Protein AF-A0A3D5H6H0-F1 (afdb_monomer_lite)

pLDDT: mean 89.61, std 9.24, range [34.75, 97.94]

Sequence (184 aa):
GERTREGNDLLREMLEAGVITYGKAFLENMKSGGWDLSTVDKDALKESKLALVFGQMNEPPGARSRVGLTALTLAEYFRDSEGKDVLLFIDNIFRFVQAGSEVSALLGRMPSAVGYQPTLGTEMGELQERITSTKKGSITSVQAIYVPADDLTDPAPATTFAHLDATTVLSRQISELGIYPAVD

Structure (mmCIF, N/CA/C/O backbone):
data_AF-A0A3D5H6H0-F1
#
_entry.id   AF-A0A3D5H6H0-F1
#
loop_
_atom_site.group_PDB
_atom_site.id
_atom_site.type_symbol
_atom_site.label_atom_id
_atom_site.label_alt_id
_atom_site.label_comp_id
_atom_site.label_asym_id
_atom_site.label_entity_id
_atom_site.label_seq_id
_atom_site.pdbx_PDB_ins_code
_atom_site.Cartn_x
_atom_site.Cartn_y
_atom_site.Cartn_z
_atom_site.occupancy
_atom_site.B_iso_or_equiv
_atom_site.auth_seq_id
_atom_site.auth_comp_id
_atom_site.auth_asym_id
_atom_site.auth_atom_id
_atom_site.pdbx_PDB_model_num
ATOM 1 N N . GLY A 1 1 ? 20.285 -6.410 4.420 1.00 38.66 1 GLY A N 1
ATOM 2 C CA . GLY A 1 1 ? 20.705 -7.763 4.025 1.00 38.66 1 GLY A CA 1
ATOM 3 C C . GLY A 1 1 ? 19.546 -8.481 3.379 1.00 38.66 1 GLY A C 1
ATOM 4 O O . GLY A 1 1 ? 19.525 -8.570 2.165 1.00 38.66 1 GLY A O 1
ATOM 5 N N . GLU A 1 2 ? 18.559 -8.907 4.170 1.00 34.75 2 GLU A N 1
ATOM 6 C CA . GLU A 1 2 ? 17.355 -9.609 3.676 1.00 34.75 2 GLU A CA 1
ATOM 7 C C . GLU A 1 2 ? 16.262 -8.687 3.114 1.00 34.75 2 GLU A C 1
ATOM 9 O O . GLU A 1 2 ? 15.687 -8.982 2.080 1.00 34.75 2 GLU A O 1
ATOM 14 N N . ARG A 1 3 ? 16.027 -7.510 3.704 1.00 45.94 3 ARG A N 1
ATOM 15 C CA . ARG A 1 3 ? 14.897 -6.638 3.302 1.00 45.94 3 ARG A CA 1
ATOM 16 C C . ARG A 1 3 ? 15.026 -5.972 1.923 1.00 45.94 3 ARG A C 1
ATOM 18 O O . ARG A 1 3 ? 14.050 -5.464 1.391 1.00 45.94 3 ARG A O 1
ATOM 25 N N . THR A 1 4 ? 16.228 -5.939 1.345 1.00 48.78 4 THR A N 1
ATOM 26 C CA . THR A 1 4 ? 16.466 -5.440 -0.024 1.00 48.78 4 THR A CA 1
ATOM 27 C C . THR A 1 4 ? 16.186 -6.510 -1.087 1.00 48.78 4 THR A C 1
ATOM 29 O O . THR A 1 4 ? 16.077 -6.180 -2.265 1.00 48.78 4 THR A O 1
ATOM 32 N N . ARG A 1 5 ? 16.091 -7.784 -0.675 1.00 55.56 5 ARG A N 1
ATOM 33 C CA . ARG A 1 5 ? 15.808 -8.936 -1.539 1.00 55.56 5 ARG A CA 1
ATOM 34 C C . ARG A 1 5 ? 14.312 -9.085 -1.819 1.00 55.56 5 ARG A C 1
ATOM 36 O O . ARG A 1 5 ? 13.948 -9.216 -2.977 1.00 55.56 5 ARG A O 1
ATOM 43 N N . GLU A 1 6 ? 13.461 -8.892 -0.809 1.00 64.38 6 GLU A N 1
ATOM 44 C CA . GLU A 1 6 ? 12.006 -9.134 -0.888 1.00 64.38 6 GLU A CA 1
ATOM 45 C C . GLU A 1 6 ? 11.309 -8.462 -2.088 1.00 64.38 6 GLU A C 1
ATOM 47 O O . GLU A 1 6 ? 10.590 -9.125 -2.827 1.00 64.38 6 GLU A O 1
ATOM 52 N N . GLY A 1 7 ? 11.549 -7.168 -2.343 1.00 67.94 7 GLY A N 1
ATOM 53 C CA . GLY A 1 7 ? 10.879 -6.470 -3.453 1.00 67.94 7 GLY A CA 1
ATOM 54 C C . GLY A 1 7 ? 11.352 -6.909 -4.845 1.00 67.94 7 GLY A C 1
ATOM 55 O O . GLY A 1 7 ? 10.553 -7.045 -5.772 1.00 67.94 7 GLY A O 1
ATOM 56 N N . ASN A 1 8 ? 12.653 -7.167 -4.992 1.00 77.25 8 ASN A N 1
ATOM 57 C CA . ASN A 1 8 ? 13.224 -7.622 -6.261 1.00 77.25 8 ASN A CA 1
ATOM 58 C C . ASN A 1 8 ? 12.869 -9.084 -6.546 1.00 77.25 8 ASN A C 1
ATOM 60 O O . ASN A 1 8 ? 12.641 -9.436 -7.702 1.00 77.25 8 ASN A O 1
ATOM 64 N N . ASP A 1 9 ? 12.812 -9.913 -5.506 1.00 83.81 9 ASP A N 1
ATOM 65 C CA . ASP A 1 9 ? 12.440 -11.321 -5.602 1.00 83.81 9 ASP A CA 1
ATOM 66 C C . ASP A 1 9 ? 10.954 -11.448 -5.961 1.00 83.81 9 ASP A C 1
ATOM 68 O O . ASP A 1 9 ? 10.630 -12.129 -6.930 1.00 83.81 9 ASP A O 1
ATOM 72 N N . LEU A 1 10 ? 10.069 -10.668 -5.325 1.00 86.31 10 LEU A N 1
ATOM 73 C CA . LEU A 1 10 ? 8.649 -10.625 -5.692 1.00 86.31 10 LEU A CA 1
ATOM 74 C C . LEU A 1 10 ? 8.444 -10.214 -7.157 1.00 86.31 10 LEU A C 1
ATOM 76 O O . LEU A 1 10 ? 7.668 -10.834 -7.878 1.00 86.31 10 LEU A O 1
ATOM 80 N N . LEU A 1 11 ? 9.150 -9.183 -7.636 1.00 88.56 11 LEU A N 1
ATOM 81 C CA . LEU A 1 11 ? 9.056 -8.778 -9.042 1.00 88.56 11 LEU A CA 1
ATOM 82 C C . LEU A 1 11 ? 9.512 -9.902 -9.988 1.00 88.56 11 LEU A C 1
ATOM 84 O O . LEU A 1 11 ? 8.873 -10.127 -11.016 1.00 88.56 11 LEU A O 1
ATOM 88 N N . ARG A 1 12 ? 10.591 -10.618 -9.647 1.00 89.69 12 ARG A N 1
ATOM 89 C CA . ARG A 1 12 ? 11.073 -11.774 -10.422 1.00 89.69 12 ARG A CA 1
ATOM 90 C C . ARG A 1 12 ? 10.035 -12.888 -10.454 1.00 89.69 12 ARG A C 1
ATOM 92 O O . ARG A 1 12 ? 9.716 -13.365 -11.537 1.00 89.69 12 ARG A O 1
ATOM 99 N N . GLU A 1 13 ? 9.461 -13.236 -9.309 1.00 90.56 13 GLU A N 1
ATOM 100 C CA . GLU A 1 13 ? 8.401 -14.242 -9.208 1.00 90.56 13 GLU A CA 1
ATOM 101 C C . GLU A 1 13 ? 7.186 -13.865 -10.067 1.00 90.56 13 GLU A C 1
ATOM 103 O O . GLU A 1 13 ? 6.662 -14.700 -10.801 1.00 90.56 13 GLU A O 1
ATOM 108 N N . MET A 1 14 ? 6.776 -12.593 -10.060 1.00 93.12 14 MET A N 1
ATOM 109 C CA . MET A 1 14 ? 5.647 -12.114 -10.870 1.00 93.12 14 MET A CA 1
ATOM 110 C C . MET A 1 14 ? 5.943 -12.111 -12.376 1.00 93.12 14 MET A C 1
ATOM 112 O O . MET A 1 14 ? 5.035 -12.350 -13.178 1.00 93.12 14 MET A O 1
ATOM 116 N N . LEU A 1 15 ? 7.197 -11.865 -12.768 1.00 92.00 15 LEU A N 1
ATOM 117 C CA . LEU A 1 15 ? 7.662 -11.991 -14.154 1.00 92.00 15 LEU A CA 1
ATOM 118 C C . LEU A 1 15 ? 7.715 -13.459 -14.601 1.00 92.00 15 LEU A C 1
ATOM 120 O O . LEU A 1 15 ? 7.309 -13.782 -15.716 1.00 92.00 15 LEU A O 1
ATOM 124 N N . GLU A 1 16 ? 8.184 -14.361 -13.739 1.00 90.62 16 GLU A N 1
ATOM 125 C CA . GLU A 1 16 ? 8.252 -15.800 -14.019 1.00 90.62 16 GLU A CA 1
ATOM 126 C C . GLU A 1 16 ? 6.866 -16.450 -14.078 1.00 90.62 16 GLU A C 1
ATOM 128 O O . GLU A 1 16 ? 6.618 -17.284 -14.951 1.00 90.62 16 GLU A O 1
ATOM 133 N N . ALA A 1 17 ? 5.947 -16.022 -13.211 1.00 92.44 17 ALA A N 1
ATOM 134 C CA . ALA A 1 17 ? 4.554 -16.458 -13.199 1.00 92.44 17 ALA A CA 1
ATOM 135 C C . ALA A 1 17 ? 3.724 -15.885 -14.366 1.00 92.44 17 ALA A C 1
ATOM 137 O O . ALA A 1 17 ? 2.585 -16.306 -14.575 1.00 92.44 17 ALA A O 1
ATOM 138 N N . GLY A 1 18 ? 4.264 -14.925 -15.128 1.00 91.81 18 GLY A N 1
ATOM 139 C CA . GLY A 1 18 ? 3.570 -14.284 -16.248 1.00 91.81 18 GLY A CA 1
ATOM 140 C C . GLY A 1 18 ? 2.447 -13.330 -15.826 1.00 91.81 18 GLY A C 1
ATOM 141 O O . GLY A 1 18 ? 1.549 -13.047 -16.619 1.00 91.81 18 GLY A O 1
ATOM 142 N N . VAL A 1 19 ? 2.477 -12.841 -14.582 1.00 93.44 19 VAL A N 1
ATOM 143 C CA . VAL A 1 19 ? 1.554 -11.808 -14.082 1.00 93.44 19 VAL A CA 1
ATOM 144 C C . VAL A 1 19 ? 1.978 -10.427 -14.593 1.00 93.44 19 VAL A C 1
ATOM 146 O O . VAL A 1 19 ? 1.137 -9.611 -14.982 1.00 93.44 19 VAL A O 1
ATOM 149 N N . ILE A 1 20 ? 3.290 -10.189 -14.621 1.00 94.06 20 ILE A N 1
ATOM 150 C CA . ILE A 1 20 ? 3.940 -9.037 -15.251 1.00 94.06 20 ILE A CA 1
ATOM 151 C C . ILE A 1 20 ? 4.711 -9.554 -16.466 1.00 94.06 20 ILE A C 1
ATOM 153 O O . ILE A 1 20 ? 5.271 -10.648 -16.428 1.00 94.06 20 ILE A O 1
ATOM 157 N N . THR A 1 21 ? 4.774 -8.779 -17.546 1.00 94.25 21 THR A N 1
ATOM 158 C CA . THR A 1 21 ? 5.590 -9.131 -18.712 1.00 94.25 21 THR A CA 1
ATOM 159 C C . THR A 1 21 ? 6.404 -7.940 -19.193 1.00 94.25 21 THR A C 1
ATOM 161 O O . THR A 1 21 ? 5.869 -6.875 -19.475 1.00 94.2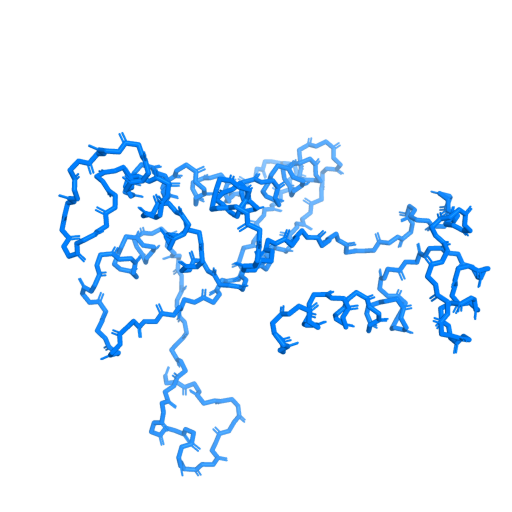5 21 THR A O 1
ATOM 164 N N . TYR A 1 22 ? 7.720 -8.119 -19.296 1.00 93.94 22 TYR A N 1
ATOM 165 C CA . TYR A 1 22 ? 8.652 -7.135 -19.868 1.00 93.94 22 TYR A CA 1
ATOM 166 C C . TYR A 1 22 ? 9.148 -7.558 -21.260 1.00 93.94 22 TYR A C 1
ATOM 168 O O . TYR A 1 22 ? 10.116 -7.008 -21.778 1.00 93.94 22 TYR A O 1
ATOM 176 N N . GLY A 1 23 ? 8.492 -8.546 -21.875 1.00 93.75 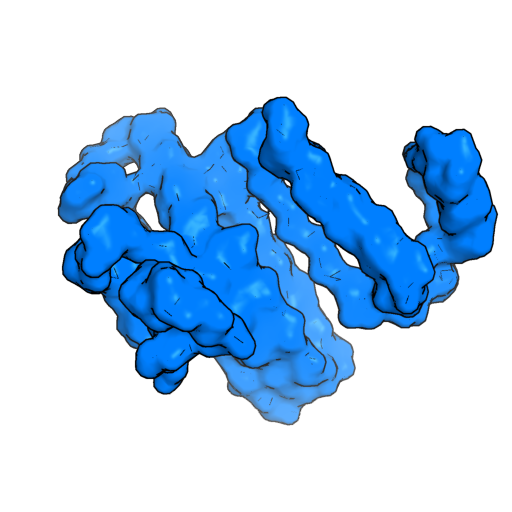23 GLY A N 1
ATOM 177 C CA . GLY A 1 23 ? 8.907 -9.132 -23.147 1.00 93.75 23 GLY A CA 1
ATOM 178 C C . GLY A 1 23 ? 9.897 -10.292 -22.997 1.00 93.75 23 GLY A C 1
ATOM 179 O O . GLY A 1 23 ? 10.507 -10.516 -21.949 1.00 93.75 23 GLY A O 1
ATOM 180 N N . LYS A 1 24 ? 10.042 -11.068 -24.078 1.00 93.25 24 LYS A N 1
ATOM 181 C CA . LYS A 1 24 ? 10.845 -12.306 -24.088 1.00 93.25 24 LYS A CA 1
ATOM 182 C C . LYS A 1 24 ? 12.339 -12.044 -23.897 1.00 93.25 24 LYS A C 1
ATOM 184 O O . LYS A 1 24 ? 12.978 -12.764 -23.140 1.00 93.25 24 LYS A O 1
ATOM 189 N N . ALA A 1 25 ? 12.864 -10.996 -24.535 1.00 93.50 25 ALA A N 1
ATOM 190 C CA . ALA A 1 25 ? 14.278 -10.633 -24.455 1.00 93.50 25 ALA A CA 1
ATOM 191 C C . ALA A 1 25 ? 14.701 -10.306 -23.014 1.00 93.50 25 ALA A C 1
ATOM 193 O O . ALA A 1 25 ? 15.701 -10.837 -22.531 1.00 93.50 25 ALA A O 1
ATOM 194 N N . PHE A 1 26 ? 13.894 -9.510 -22.301 1.00 94.62 26 PHE A N 1
ATOM 195 C CA . PHE A 1 26 ? 14.122 -9.232 -20.884 1.00 94.62 26 PHE A CA 1
ATOM 196 C C . PHE A 1 26 ? 14.062 -10.508 -20.040 1.00 94.62 26 PHE A C 1
ATOM 198 O O . PHE A 1 26 ? 14.934 -10.740 -19.206 1.00 94.62 26 PHE A O 1
ATOM 205 N N . LEU A 1 27 ? 13.062 -11.367 -20.265 1.00 92.69 27 LEU A N 1
ATOM 206 C CA . LEU A 1 27 ? 12.888 -12.593 -19.484 1.00 92.69 27 LEU A CA 1
ATOM 207 C C . LEU A 1 27 ? 14.063 -13.573 -19.656 1.00 92.69 27 LEU A C 1
ATOM 209 O O . LEU A 1 27 ? 14.508 -14.179 -18.682 1.00 92.69 27 LEU A O 1
ATOM 213 N N . GLU A 1 28 ? 14.585 -13.728 -20.873 1.00 93.38 28 GLU A N 1
ATOM 214 C CA . GLU A 1 28 ? 15.770 -14.552 -21.149 1.00 93.38 28 GLU A CA 1
ATOM 215 C C . GLU A 1 28 ? 17.028 -13.964 -20.500 1.00 93.38 28 GLU A C 1
ATOM 217 O O . GLU A 1 28 ? 17.772 -14.689 -19.832 1.00 93.38 28 GLU A O 1
ATOM 222 N N . ASN A 1 29 ? 17.224 -12.644 -20.612 1.00 93.12 29 ASN A N 1
ATOM 223 C CA . ASN A 1 29 ? 18.305 -11.941 -19.925 1.00 93.12 29 ASN A CA 1
ATOM 224 C C . ASN A 1 29 ? 18.229 -12.170 -18.406 1.00 93.12 29 ASN A C 1
ATOM 226 O O . ASN A 1 29 ? 19.219 -12.582 -17.799 1.00 93.12 29 ASN A O 1
ATOM 230 N N . MET A 1 30 ? 17.043 -12.013 -17.814 1.00 92.69 30 MET A N 1
ATOM 231 C CA . MET A 1 30 ? 16.802 -12.220 -16.386 1.00 92.69 30 MET A CA 1
ATOM 232 C C . MET A 1 30 ? 17.128 -13.649 -15.937 1.00 92.69 30 MET A C 1
ATOM 234 O O . MET A 1 30 ? 17.806 -13.830 -14.924 1.00 92.69 30 MET A O 1
ATOM 238 N N . LYS A 1 31 ? 16.711 -14.665 -16.707 1.00 89.19 31 LYS A N 1
ATOM 239 C CA . LYS A 1 31 ? 16.996 -16.085 -16.422 1.00 89.19 31 LYS A CA 1
ATOM 240 C C . LYS A 1 31 ? 18.482 -16.427 -16.501 1.00 89.19 31 LYS A C 1
ATOM 242 O O . LYS A 1 31 ? 18.938 -17.321 -15.797 1.00 89.19 31 LYS A O 1
ATOM 247 N N . SER A 1 32 ? 19.246 -15.699 -17.315 1.00 91.38 32 SER A N 1
ATOM 248 C CA . SER A 1 32 ? 20.711 -15.815 -17.357 1.00 91.38 32 SER A CA 1
ATOM 249 C C . SER A 1 32 ? 21.431 -15.056 -16.228 1.00 91.38 32 SER A C 1
ATOM 251 O O . SER A 1 32 ? 22.658 -15.029 -16.189 1.00 91.38 32 SER A O 1
ATOM 253 N N . GLY A 1 33 ? 20.681 -14.449 -15.300 1.00 88.19 33 GLY A N 1
ATOM 254 C CA . GLY A 1 33 ? 21.203 -13.659 -14.181 1.00 88.19 33 GLY A CA 1
ATOM 255 C C . GLY A 1 33 ? 21.375 -12.167 -14.487 1.00 88.19 33 GLY A C 1
ATOM 256 O O . GLY A 1 33 ? 21.854 -11.424 -13.631 1.00 88.19 33 GLY A O 1
ATOM 257 N N . GLY A 1 34 ? 20.982 -11.717 -15.681 1.00 89.25 34 GLY A N 1
ATOM 258 C CA . GLY A 1 34 ? 21.002 -10.314 -16.085 1.00 89.25 34 GLY A CA 1
ATOM 259 C C . GLY A 1 34 ? 19.852 -9.484 -15.504 1.00 89.25 34 GLY A C 1
ATOM 260 O O . GLY A 1 34 ? 18.905 -10.003 -14.909 1.00 89.25 34 GLY A O 1
ATOM 261 N N . TRP A 1 35 ? 19.953 -8.163 -15.656 1.00 90.38 35 TRP A N 1
ATOM 262 C CA . TRP A 1 35 ? 18.888 -7.207 -15.336 1.00 90.38 35 TRP A CA 1
ATOM 263 C C . TRP A 1 35 ? 18.983 -5.980 -16.253 1.00 90.38 35 TRP A C 1
ATOM 265 O O . TRP A 1 35 ? 19.228 -4.856 -15.812 1.00 90.38 35 TRP A O 1
ATOM 275 N N . ASP A 1 36 ? 18.879 -6.207 -17.561 1.00 91.38 36 ASP A N 1
ATOM 276 C CA . ASP A 1 36 ? 19.011 -5.145 -18.558 1.00 91.38 36 ASP A CA 1
ATOM 277 C C . ASP A 1 36 ? 17.661 -4.492 -18.886 1.00 91.38 36 ASP A C 1
ATOM 279 O O . ASP A 1 36 ? 16.893 -4.970 -19.723 1.00 91.38 36 ASP A O 1
ATOM 283 N N . LEU A 1 37 ? 17.392 -3.348 -18.256 1.00 91.19 37 LEU A N 1
ATOM 284 C CA . LEU A 1 37 ? 16.170 -2.569 -18.470 1.00 91.19 37 LEU A CA 1
ATOM 285 C C . LEU A 1 37 ? 16.011 -2.041 -19.906 1.00 91.19 37 LEU A C 1
ATOM 287 O O . LEU A 1 37 ? 14.901 -1.681 -20.293 1.00 91.19 37 LEU A O 1
ATOM 291 N N . SER A 1 38 ? 17.079 -1.997 -20.712 1.00 93.06 38 SER A N 1
ATOM 292 C CA . SER A 1 38 ? 16.977 -1.578 -22.116 1.00 93.06 38 SER A CA 1
ATOM 293 C C . SER A 1 38 ? 16.237 -2.597 -22.989 1.00 93.06 38 SER A C 1
ATOM 295 O O . SER A 1 38 ? 15.724 -2.243 -24.048 1.00 93.06 38 SER A O 1
ATOM 297 N N . THR A 1 39 ? 16.124 -3.843 -22.520 1.00 93.50 39 THR A N 1
ATOM 298 C CA . THR A 1 39 ? 15.442 -4.942 -23.222 1.00 93.50 39 THR A CA 1
ATOM 299 C C . THR A 1 39 ? 13.946 -5.038 -22.913 1.00 93.50 39 THR A C 1
ATOM 301 O O . THR A 1 39 ? 13.276 -5.937 -23.424 1.00 93.50 39 THR A O 1
ATOM 304 N N . VAL A 1 40 ? 13.412 -4.124 -22.092 1.00 94.31 40 VAL A N 1
ATOM 305 C CA . VAL A 1 40 ? 11.987 -4.084 -21.743 1.00 94.31 40 VAL A CA 1
ATOM 306 C C . VAL A 1 40 ? 11.156 -3.687 -22.962 1.00 94.31 40 VAL A C 1
ATOM 308 O O . VAL A 1 40 ? 11.271 -2.580 -23.493 1.00 94.31 40 VAL A O 1
ATOM 311 N N . ASP A 1 41 ? 10.265 -4.585 -23.365 1.00 95.06 41 ASP A N 1
ATOM 312 C CA . ASP A 1 41 ? 9.283 -4.353 -24.416 1.00 95.06 41 ASP A CA 1
ATOM 313 C C . ASP A 1 41 ? 8.068 -3.599 -23.851 1.00 95.06 41 ASP A C 1
ATOM 315 O O . ASP A 1 41 ? 7.306 -4.117 -23.030 1.00 95.06 41 ASP A O 1
ATOM 319 N N . LYS A 1 42 ? 7.885 -2.354 -24.303 1.00 93.44 42 LYS A N 1
ATOM 320 C CA . LYS A 1 42 ? 6.786 -1.480 -23.867 1.00 93.44 42 LYS A CA 1
ATOM 321 C C . LYS A 1 42 ? 5.417 -1.922 -24.373 1.00 93.44 42 LYS A C 1
ATOM 323 O O . LYS A 1 42 ? 4.419 -1.543 -23.765 1.00 93.44 42 LYS A O 1
ATOM 328 N N . ASP A 1 43 ? 5.353 -2.656 -25.479 1.00 93.69 43 ASP A N 1
ATOM 329 C CA . ASP A 1 43 ? 4.089 -3.181 -25.985 1.00 93.69 43 ASP A CA 1
ATOM 330 C C . ASP A 1 43 ? 3.688 -4.423 -25.203 1.00 93.69 43 ASP A C 1
ATOM 332 O O . ASP A 1 43 ? 2.542 -4.504 -24.766 1.00 93.69 43 ASP A O 1
ATOM 336 N N . ALA A 1 44 ? 4.642 -5.311 -24.906 1.00 93.00 44 ALA A N 1
ATOM 337 C CA . ALA A 1 44 ? 4.396 -6.418 -23.987 1.00 93.00 44 ALA A CA 1
ATOM 338 C C . ALA A 1 44 ? 3.948 -5.905 -22.609 1.00 93.00 44 ALA A C 1
ATOM 340 O O . ALA A 1 44 ? 2.960 -6.397 -22.073 1.00 93.00 44 ALA A O 1
ATOM 341 N N . LEU A 1 45 ? 4.607 -4.870 -22.072 1.00 92.19 45 LEU A N 1
ATOM 342 C CA . LEU A 1 45 ? 4.312 -4.304 -20.751 1.00 92.19 45 LEU A CA 1
ATOM 343 C C . LEU A 1 45 ? 2.830 -3.971 -20.530 1.00 92.19 45 LEU A C 1
ATOM 345 O O . LEU A 1 45 ? 2.342 -4.148 -19.414 1.00 92.19 45 LEU A O 1
ATOM 349 N 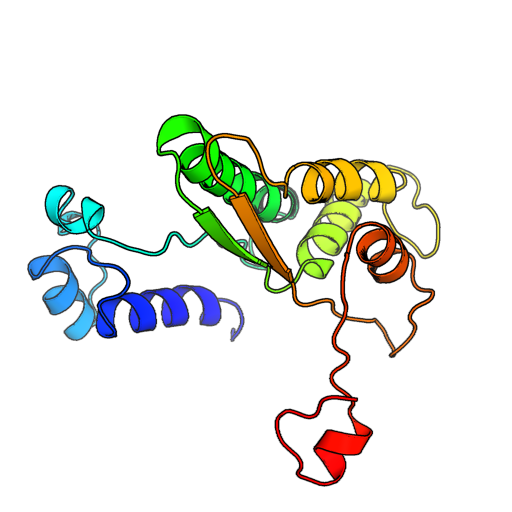N . LYS A 1 46 ? 2.111 -3.545 -21.575 1.00 91.00 46 LYS A N 1
ATOM 350 C CA . LYS A 1 46 ? 0.679 -3.199 -21.514 1.00 91.00 46 LYS A CA 1
ATOM 351 C C . LYS A 1 46 ? -0.216 -4.379 -21.128 1.00 91.00 46 LYS A C 1
ATOM 353 O O . LYS A 1 46 ? -1.293 -4.160 -20.588 1.00 91.00 46 LYS A O 1
ATOM 358 N N . GLU A 1 47 ? 0.239 -5.607 -21.361 1.00 92.00 47 GLU A N 1
ATOM 359 C CA . GLU A 1 47 ? -0.479 -6.835 -21.006 1.00 92.00 47 GLU A CA 1
ATOM 360 C C . GLU A 1 47 ? -0.278 -7.241 -19.532 1.00 92.00 47 GLU A C 1
ATOM 362 O O . GLU A 1 47 ? -0.857 -8.226 -19.066 1.00 92.00 47 GLU A O 1
ATOM 367 N N . SER A 1 48 ? 0.547 -6.502 -18.779 1.00 93.94 48 SER A N 1
ATOM 368 C CA . SER A 1 48 ? 0.788 -6.765 -17.356 1.00 93.94 48 SER A CA 1
ATOM 369 C C . SER A 1 48 ? -0.460 -6.493 -16.519 1.00 93.94 48 SER A C 1
ATOM 371 O O . SER A 1 48 ? -1.166 -5.505 -16.717 1.00 93.94 48 SER A O 1
ATOM 373 N N . LYS A 1 49 ? -0.708 -7.354 -15.529 1.00 92.31 49 LYS A N 1
ATOM 374 C CA . LYS A 1 49 ? -1.901 -7.289 -14.663 1.00 92.31 49 LYS A CA 1
ATOM 375 C C . LYS A 1 49 ? -1.627 -6.701 -13.281 1.00 92.31 49 LYS A C 1
ATOM 377 O O . LYS A 1 49 ? -2.550 -6.553 -12.487 1.00 92.31 49 LYS A O 1
ATOM 382 N N . LEU A 1 50 ? -0.364 -6.409 -12.984 1.00 93.62 50 LEU A N 1
ATOM 383 C CA . LEU A 1 50 ? 0.105 -5.991 -11.671 1.00 93.62 50 LEU A CA 1
ATOM 384 C C . LEU A 1 50 ? 1.067 -4.813 -11.813 1.00 93.62 50 LEU A C 1
ATOM 386 O O . LEU A 1 50 ? 1.964 -4.829 -12.654 1.00 93.62 50 LEU A O 1
ATOM 390 N N . ALA A 1 51 ? 0.892 -3.820 -10.948 1.00 93.06 51 ALA A N 1
ATOM 391 C CA . ALA A 1 51 ? 1.852 -2.752 -10.722 1.00 93.06 51 ALA A CA 1
ATOM 392 C C . ALA A 1 51 ? 2.396 -2.884 -9.296 1.00 93.06 51 ALA A C 1
ATOM 394 O O . ALA A 1 51 ? 1.639 -3.134 -8.360 1.00 93.06 51 ALA A O 1
ATOM 395 N N . LEU A 1 52 ? 3.708 -2.719 -9.137 1.00 92.94 52 LEU A N 1
ATOM 396 C CA . LEU A 1 52 ? 4.395 -2.830 -7.853 1.00 92.94 52 LEU A CA 1
ATOM 397 C C . LEU A 1 52 ? 5.049 -1.489 -7.514 1.00 92.94 52 LEU A C 1
ATOM 399 O O . LEU A 1 52 ? 5.723 -0.895 -8.356 1.00 92.94 52 LEU A O 1
ATOM 403 N N . VAL A 1 53 ? 4.861 -1.020 -6.281 1.00 93.56 53 VAL A N 1
ATOM 404 C CA . VAL A 1 53 ? 5.500 0.194 -5.756 1.00 93.56 53 VAL A CA 1
ATOM 405 C C . VAL A 1 53 ? 6.221 -0.180 -4.471 1.00 93.56 53 VAL A C 1
ATOM 407 O O . VAL A 1 53 ? 5.599 -0.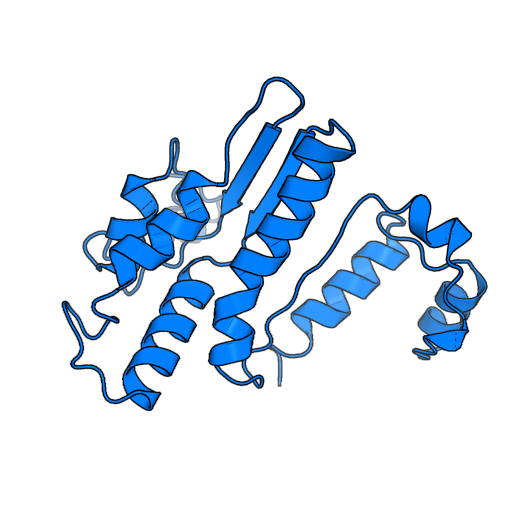658 -3.527 1.00 93.56 53 VAL A O 1
ATOM 410 N N . PHE A 1 54 ? 7.534 0.037 -4.433 1.00 89.62 54 PHE A N 1
ATOM 411 C CA . PHE A 1 54 ? 8.378 -0.358 -3.310 1.00 89.62 54 PHE A CA 1
ATOM 412 C C . PHE A 1 54 ? 8.965 0.860 -2.600 1.00 89.62 54 PHE A C 1
ATOM 414 O O . PHE A 1 54 ? 9.339 1.837 -3.242 1.00 89.62 54 PHE A O 1
ATOM 421 N N . GLY A 1 55 ? 9.058 0.766 -1.273 1.00 87.62 55 GLY A N 1
ATOM 422 C CA . GLY A 1 55 ? 9.800 1.687 -0.415 1.00 87.62 55 GLY A CA 1
ATOM 423 C C . GLY A 1 55 ? 10.780 0.912 0.434 1.00 87.62 55 GLY A C 1
ATOM 424 O O . GLY A 1 55 ? 10.400 0.382 1.481 1.00 87.62 55 GLY A O 1
ATOM 425 N N . GLN A 1 56 ? 12.026 0.803 -0.010 1.00 85.81 56 GLN A N 1
ATOM 426 C CA . GLN A 1 56 ? 12.993 -0.022 0.700 1.00 85.81 56 GLN A CA 1
ATOM 427 C C . GLN A 1 56 ? 13.428 0.663 2.003 1.00 85.81 56 GLN A C 1
ATOM 429 O O . GLN A 1 56 ? 13.538 1.882 2.085 1.00 85.81 56 GLN A O 1
ATOM 434 N N . MET A 1 57 ? 13.709 -0.109 3.056 1.00 84.25 57 MET A N 1
ATOM 435 C CA . MET A 1 57 ? 14.073 0.459 4.369 1.00 84.25 57 MET A CA 1
ATOM 436 C C . MET A 1 57 ? 15.408 1.222 4.376 1.00 84.25 57 MET A C 1
ATOM 438 O O . MET A 1 57 ? 15.663 1.993 5.295 1.00 84.25 57 MET A O 1
ATOM 442 N N . ASN A 1 58 ? 16.263 1.006 3.375 1.00 84.75 58 ASN A N 1
ATOM 443 C CA . ASN A 1 58 ? 17.491 1.773 3.149 1.00 84.75 58 ASN A CA 1
ATOM 444 C C . ASN A 1 58 ? 17.248 3.102 2.413 1.00 84.75 58 ASN A C 1
ATOM 446 O O . ASN A 1 58 ? 18.192 3.872 2.253 1.00 84.75 58 ASN A O 1
ATOM 450 N N . GLU A 1 59 ? 16.025 3.376 1.958 1.00 89.56 59 GLU A N 1
ATOM 451 C CA . GLU A 1 59 ? 15.664 4.651 1.343 1.00 89.56 59 GLU A CA 1
ATOM 452 C C . GLU A 1 59 ? 15.270 5.694 2.400 1.00 89.56 59 GLU A C 1
ATOM 454 O O . GLU A 1 59 ? 14.783 5.345 3.488 1.00 89.56 59 GLU A O 1
ATOM 459 N N . PRO A 1 60 ? 15.436 6.996 2.089 1.00 93.00 60 PRO A N 1
ATOM 460 C CA . PRO A 1 60 ? 15.048 8.067 2.994 1.00 93.00 60 PRO A CA 1
ATOM 461 C C . PRO A 1 60 ? 13.583 7.943 3.436 1.00 93.00 60 PRO A C 1
ATOM 463 O O . PRO A 1 60 ? 12.717 7.602 2.623 1.00 93.00 60 PRO A O 1
ATOM 466 N N . PRO A 1 61 ? 13.258 8.289 4.694 1.00 92.50 61 PRO A N 1
ATOM 467 C CA . PRO A 1 61 ? 11.895 8.169 5.209 1.00 92.50 61 PRO A CA 1
ATOM 468 C C . PRO A 1 61 ? 10.887 9.009 4.410 1.00 92.50 61 PRO A C 1
ATOM 470 O O . PRO A 1 61 ? 9.739 8.607 4.265 1.00 92.50 61 PRO A O 1
ATOM 473 N N . GLY A 1 62 ? 11.324 10.118 3.800 1.00 92.81 62 GLY A N 1
ATOM 474 C CA . GLY A 1 62 ? 10.488 10.910 2.894 1.00 92.81 62 GLY A CA 1
ATOM 475 C C . GLY A 1 62 ? 10.094 10.188 1.599 1.00 92.81 62 GLY A C 1
ATOM 476 O O . GLY A 1 62 ? 9.015 10.444 1.077 1.00 92.81 62 GLY A O 1
ATOM 477 N N . ALA A 1 63 ? 10.928 9.278 1.083 1.00 92.31 63 ALA A N 1
ATOM 478 C CA . ALA A 1 63 ? 10.556 8.434 -0.053 1.00 92.31 63 ALA A CA 1
ATOM 479 C C . ALA A 1 63 ? 9.567 7.350 0.399 1.00 92.31 63 ALA A C 1
ATOM 481 O O . ALA A 1 63 ? 8.503 7.188 -0.197 1.00 92.31 63 ALA A O 1
ATOM 482 N N . ARG A 1 64 ? 9.866 6.682 1.522 1.00 93.94 64 ARG A N 1
ATOM 483 C CA . ARG A 1 64 ? 9.008 5.633 2.092 1.00 93.94 64 ARG A CA 1
ATOM 484 C C . ARG A 1 64 ? 7.607 6.122 2.453 1.00 93.94 64 ARG A C 1
ATOM 486 O O . ARG A 1 64 ? 6.640 5.426 2.163 1.00 93.94 64 ARG A O 1
ATOM 493 N N . SER A 1 65 ? 7.473 7.323 3.017 1.00 92.56 65 SER A N 1
ATOM 494 C CA . SER A 1 65 ? 6.164 7.891 3.372 1.00 92.56 65 SER A CA 1
ATOM 495 C C . SER A 1 65 ? 5.288 8.190 2.151 1.00 92.56 65 SER A C 1
ATOM 497 O O . SER A 1 65 ? 4.072 8.303 2.274 1.00 92.56 65 SER A O 1
ATOM 499 N N . ARG A 1 66 ? 5.870 8.284 0.948 1.00 94.19 66 ARG A N 1
ATOM 500 C CA . ARG A 1 66 ? 5.122 8.518 -0.295 1.00 94.19 66 ARG A CA 1
ATOM 501 C C . ARG A 1 66 ? 4.667 7.246 -0.994 1.00 94.19 66 ARG A C 1
ATOM 503 O O . ARG A 1 66 ? 3.753 7.327 -1.803 1.00 94.19 66 ARG A O 1
ATOM 510 N N . VAL A 1 67 ? 5.232 6.086 -0.675 1.00 94.44 67 VAL A N 1
ATOM 511 C CA . VAL A 1 67 ? 4.979 4.825 -1.397 1.00 94.44 67 VAL A CA 1
ATOM 512 C C . VAL A 1 67 ? 3.502 4.443 -1.401 1.00 94.44 67 VAL A C 1
ATOM 514 O O . VAL A 1 67 ? 2.953 4.198 -2.473 1.00 94.44 67 VAL A O 1
ATOM 517 N N . GLY A 1 68 ? 2.836 4.487 -0.241 1.00 94.19 68 GLY A N 1
ATOM 518 C CA . GLY A 1 68 ? 1.397 4.209 -0.149 1.00 94.19 68 GLY A CA 1
ATOM 519 C C . GLY A 1 68 ? 0.552 5.178 -0.985 1.00 94.19 68 GLY A C 1
ATOM 520 O O . GLY A 1 68 ? -0.320 4.756 -1.737 1.00 94.19 68 GLY A O 1
ATOM 521 N N . LEU A 1 69 ? 0.872 6.475 -0.939 1.00 95.88 69 LEU A N 1
ATOM 522 C CA . LEU A 1 69 ? 0.173 7.510 -1.714 1.00 95.88 69 LEU A CA 1
ATOM 523 C C . LEU A 1 69 ? 0.417 7.383 -3.227 1.00 95.88 69 LEU A C 1
ATOM 525 O O . LEU A 1 69 ? -0.480 7.664 -4.025 1.00 95.88 69 LEU A O 1
ATOM 529 N N . THR A 1 70 ? 1.614 6.955 -3.633 1.00 96.31 70 THR A N 1
ATOM 530 C CA . THR A 1 70 ? 1.956 6.686 -5.035 1.00 96.31 70 THR A CA 1
ATOM 531 C C . THR A 1 70 ? 1.196 5.469 -5.549 1.00 96.31 70 THR A C 1
ATOM 533 O O . THR A 1 70 ? 0.571 5.555 -6.603 1.00 96.31 70 THR A O 1
ATOM 536 N N . ALA A 1 71 ? 1.185 4.366 -4.792 1.00 96.38 71 ALA A N 1
ATOM 537 C CA . ALA A 1 71 ? 0.405 3.176 -5.131 1.00 96.38 71 ALA A CA 1
ATOM 538 C C . ALA A 1 71 ? -1.086 3.508 -5.272 1.00 96.38 71 ALA A C 1
ATOM 540 O O . ALA A 1 71 ? -1.730 3.088 -6.232 1.00 96.38 71 ALA A O 1
ATOM 541 N N . LEU A 1 72 ? -1.608 4.344 -4.374 1.00 96.75 72 LEU A N 1
ATOM 542 C CA . LEU A 1 72 ? -2.989 4.795 -4.433 1.00 96.75 72 LEU A CA 1
ATOM 543 C C . LEU A 1 72 ? -3.276 5.655 -5.664 1.00 96.75 72 LEU A C 1
ATOM 545 O O . LEU A 1 72 ? -4.273 5.436 -6.334 1.00 96.75 72 LEU A O 1
ATOM 549 N N . THR A 1 73 ? -2.372 6.565 -6.026 1.00 97.12 73 THR A N 1
ATOM 550 C CA . THR A 1 73 ? -2.502 7.365 -7.257 1.00 97.12 73 THR A CA 1
ATOM 551 C C . THR A 1 73 ? -2.561 6.482 -8.510 1.00 97.12 73 THR A C 1
ATOM 553 O O . THR A 1 73 ? -3.340 6.750 -9.424 1.00 97.12 73 THR A O 1
ATOM 556 N N . LEU A 1 74 ? -1.772 5.402 -8.557 1.00 96.94 74 LEU A N 1
ATOM 557 C CA . LEU A 1 74 ? -1.841 4.425 -9.650 1.00 96.94 74 LEU A CA 1
ATOM 558 C C . LEU A 1 74 ? -3.175 3.665 -9.647 1.00 96.94 74 LEU A C 1
ATOM 560 O O . LEU A 1 74 ? -3.788 3.499 -10.699 1.00 96.94 74 LEU A O 1
ATOM 564 N N . ALA A 1 75 ? -3.649 3.238 -8.476 1.00 97.31 75 ALA A N 1
ATOM 565 C CA . ALA A 1 75 ? -4.940 2.568 -8.344 1.00 97.31 75 ALA A CA 1
ATOM 566 C C . ALA A 1 75 ? -6.106 3.478 -8.770 1.00 97.31 75 ALA A C 1
ATOM 568 O O . ALA A 1 75 ? -6.996 3.045 -9.498 1.00 97.31 75 ALA A O 1
ATOM 569 N N . GLU A 1 76 ? -6.073 4.756 -8.393 1.00 97.31 76 GLU A N 1
ATOM 570 C CA . GLU A 1 76 ? -7.054 5.760 -8.814 1.00 97.31 76 GLU A CA 1
ATOM 571 C C . GLU A 1 76 ? -7.024 5.993 -10.322 1.00 97.31 76 GLU A C 1
ATOM 573 O O . GLU A 1 76 ? -8.079 6.129 -10.934 1.00 97.31 76 GLU A O 1
ATOM 578 N N . TYR A 1 77 ? -5.846 5.981 -10.954 1.00 96.62 77 TYR A N 1
ATOM 579 C CA . TYR A 1 77 ? -5.759 6.059 -12.411 1.00 96.62 77 TYR A CA 1
ATOM 580 C C . TYR A 1 77 ? -6.512 4.898 -13.078 1.00 96.62 77 TYR A C 1
ATOM 582 O O . TYR A 1 77 ? -7.361 5.132 -13.944 1.00 96.62 77 TYR A O 1
ATOM 590 N N . PHE A 1 78 ? -6.267 3.662 -12.635 1.00 95.62 78 PHE A N 1
ATOM 591 C CA . PHE A 1 78 ? -6.973 2.489 -13.153 1.00 95.62 78 PHE A CA 1
ATOM 592 C C . PHE A 1 78 ? -8.481 2.541 -12.865 1.00 95.62 78 PHE A C 1
ATOM 594 O O . PHE A 1 78 ? -9.282 2.236 -13.750 1.00 95.62 78 PHE A O 1
ATOM 601 N N . ARG A 1 79 ? -8.888 3.004 -11.679 1.00 97.00 79 ARG A N 1
ATOM 602 C CA . ARG A 1 79 ? -10.302 3.176 -11.315 1.00 97.00 79 ARG A CA 1
ATOM 603 C C . ARG A 1 79 ? -11.001 4.242 -12.163 1.00 97.00 79 ARG A C 1
ATOM 605 O O . ARG A 1 79 ? -12.070 4.001 -12.717 1.00 97.00 79 ARG A O 1
ATOM 612 N N . ASP A 1 80 ? -10.421 5.436 -12.258 1.00 96.56 80 ASP A N 1
ATOM 613 C CA . ASP A 1 80 ? -11.125 6.633 -12.732 1.00 96.56 80 ASP A CA 1
ATOM 614 C C . ASP A 1 80 ? -10.938 6.908 -14.226 1.00 96.56 80 ASP A C 1
ATOM 616 O O . ASP A 1 80 ? -11.851 7.452 -14.869 1.00 96.56 80 ASP A O 1
ATOM 620 N N . SER A 1 81 ? -9.768 6.550 -14.768 1.00 95.69 81 SER A N 1
ATOM 621 C CA . SER A 1 81 ? -9.422 6.741 -16.183 1.00 95.69 81 SER A CA 1
ATOM 622 C C . SER A 1 81 ? -9.691 5.486 -17.004 1.00 95.69 81 SER A C 1
ATOM 624 O O . SER A 1 81 ? -10.249 5.595 -18.094 1.00 95.69 81 SER A O 1
ATOM 626 N N . GLU A 1 82 ? -9.347 4.305 -16.479 1.00 94.50 82 GLU A N 1
ATOM 627 C CA . GLU A 1 82 ? -9.578 3.034 -17.181 1.00 94.50 82 GLU A CA 1
ATOM 628 C C . GLU A 1 82 ? -10.891 2.337 -16.795 1.00 94.50 82 GLU A C 1
ATOM 630 O O . GLU A 1 82 ? -11.303 1.413 -17.493 1.00 94.50 82 GLU A O 1
ATOM 635 N N . GLY A 1 83 ? -11.573 2.780 -15.730 1.00 95.69 83 GLY A N 1
ATOM 636 C CA . GLY A 1 83 ? -12.848 2.195 -15.300 1.00 95.69 83 GLY A CA 1
ATOM 637 C C . GLY A 1 83 ? -12.715 0.766 -14.770 1.00 95.69 83 GLY A C 1
ATOM 638 O O . GLY A 1 83 ? -13.599 -0.057 -14.996 1.00 95.69 83 GLY A O 1
ATOM 639 N N . LYS A 1 84 ? -11.581 0.440 -14.141 1.00 94.88 84 LYS A N 1
ATOM 640 C CA . LYS A 1 84 ? -11.283 -0.903 -13.630 1.00 94.88 84 LYS A CA 1
ATOM 641 C C . LYS A 1 84 ? -11.597 -1.026 -12.144 1.00 94.88 84 LYS A C 1
ATOM 643 O O . LYS A 1 84 ? -11.446 -0.073 -11.382 1.00 94.88 84 LYS A O 1
ATOM 648 N N . ASP A 1 85 ? -11.946 -2.240 -11.737 1.00 97.38 85 ASP A N 1
ATOM 649 C CA . ASP A 1 85 ? -11.916 -2.646 -10.336 1.00 97.38 85 ASP A CA 1
ATOM 650 C C . ASP A 1 85 ? -10.495 -3.082 -9.970 1.00 97.38 85 ASP A C 1
ATOM 652 O O . ASP A 1 85 ? -9.896 -3.932 -10.634 1.00 97.38 85 ASP A O 1
ATOM 656 N N . VAL A 1 86 ? -9.937 -2.463 -8.934 1.00 97.38 86 VAL A N 1
ATOM 657 C CA . VAL A 1 86 ? -8.536 -2.599 -8.537 1.00 97.38 86 VAL A CA 1
ATOM 658 C C . VAL A 1 86 ? -8.457 -3.223 -7.155 1.00 97.38 86 VAL A C 1
ATOM 660 O O . VAL A 1 86 ? -9.042 -2.720 -6.197 1.00 97.38 86 VAL A O 1
ATOM 663 N N . LEU A 1 87 ? -7.669 -4.288 -7.037 1.00 97.19 87 LEU A N 1
ATOM 664 C CA . LEU A 1 87 ? -7.279 -4.851 -5.751 1.00 97.19 87 LEU A CA 1
ATOM 665 C C . LEU A 1 87 ? -5.932 -4.251 -5.327 1.00 97.19 87 LEU A C 1
ATOM 667 O O . LEU A 1 87 ? -4.924 -4.437 -6.009 1.00 97.19 87 LEU A O 1
ATOM 671 N N . LEU A 1 88 ? -5.923 -3.517 -4.216 1.00 96.88 88 LEU A N 1
ATOM 672 C CA . LEU A 1 88 ? -4.751 -2.847 -3.656 1.00 96.88 88 LEU A CA 1
ATOM 673 C C . LEU A 1 88 ? -4.221 -3.625 -2.446 1.00 96.88 88 LEU A C 1
ATOM 675 O O . LEU A 1 88 ? -4.874 -3.693 -1.407 1.00 96.88 88 LEU A O 1
ATOM 679 N N . PHE A 1 89 ? -3.010 -4.165 -2.559 1.00 95.56 89 PHE A N 1
ATOM 680 C CA . PHE A 1 89 ? -2.316 -4.804 -1.442 1.00 95.56 89 PHE A CA 1
ATOM 681 C C . PHE A 1 89 ? -1.331 -3.835 -0.783 1.00 95.56 89 PHE A C 1
ATOM 683 O O . PHE A 1 89 ? -0.499 -3.239 -1.468 1.00 95.56 89 PHE A O 1
ATOM 690 N N . ILE A 1 90 ? -1.404 -3.696 0.545 1.00 94.62 90 ILE A N 1
ATOM 691 C CA . ILE A 1 90 ? -0.463 -2.891 1.340 1.00 94.62 90 ILE A CA 1
ATOM 692 C C . ILE A 1 90 ? 0.184 -3.787 2.400 1.00 94.62 90 ILE A C 1
ATOM 694 O O . ILE A 1 90 ? -0.446 -4.126 3.401 1.00 94.62 90 ILE A O 1
ATOM 698 N N . ASP A 1 91 ? 1.456 -4.137 2.205 1.00 91.19 91 ASP A N 1
ATOM 699 C CA . ASP A 1 91 ? 2.250 -4.921 3.159 1.00 91.19 91 ASP A CA 1
ATOM 700 C C . ASP A 1 91 ? 3.487 -4.126 3.629 1.00 91.19 91 ASP A C 1
ATOM 702 O O . ASP A 1 91 ? 4.489 -4.008 2.930 1.00 91.19 91 ASP A O 1
ATOM 706 N N . ASN A 1 92 ? 3.454 -3.463 4.781 1.00 88.81 92 ASN A N 1
ATOM 707 C CA . ASN A 1 92 ? 2.312 -3.278 5.674 1.00 88.81 92 ASN A CA 1
ATOM 708 C C . ASN A 1 92 ? 2.081 -1.788 5.928 1.00 88.81 92 ASN A C 1
ATOM 710 O O . ASN A 1 92 ? 2.995 -0.967 5.799 1.00 88.81 92 ASN A O 1
ATOM 714 N N . ILE A 1 93 ? 0.856 -1.424 6.307 1.00 92.56 93 ILE A N 1
ATOM 715 C CA . ILE A 1 93 ? 0.483 -0.017 6.517 1.00 92.56 93 ILE A CA 1
ATOM 716 C C . ILE A 1 93 ? 1.253 0.620 7.684 1.00 92.56 93 ILE A C 1
ATOM 718 O O . ILE A 1 93 ? 1.499 1.825 7.695 1.00 92.56 93 ILE A O 1
ATOM 722 N N . PHE A 1 94 ? 1.760 -0.183 8.624 1.00 91.38 94 PHE A N 1
ATOM 723 C CA . PHE A 1 94 ? 2.623 0.311 9.697 1.00 91.38 94 PHE A CA 1
ATOM 724 C C . PHE A 1 94 ? 3.931 0.926 9.161 1.00 91.38 94 PHE A C 1
ATOM 726 O O . PHE A 1 94 ? 4.456 1.864 9.760 1.00 91.38 94 PHE A O 1
ATOM 733 N N . ARG A 1 95 ? 4.438 0.499 7.992 1.00 91.56 95 ARG A N 1
ATOM 734 C CA . ARG A 1 95 ? 5.601 1.145 7.346 1.00 91.56 95 ARG A CA 1
ATOM 735 C C . ARG A 1 95 ? 5.330 2.585 6.926 1.00 91.56 95 ARG A C 1
ATOM 737 O O . ARG A 1 95 ? 6.250 3.401 6.989 1.00 91.56 95 ARG A O 1
ATOM 744 N N . PHE A 1 96 ? 4.098 2.899 6.533 1.00 93.25 96 PHE A N 1
ATOM 745 C CA . PHE A 1 96 ? 3.685 4.267 6.223 1.00 93.25 96 PHE A CA 1
ATOM 746 C C . PHE A 1 96 ? 3.732 5.139 7.484 1.00 93.25 96 PHE A C 1
ATOM 748 O O . PHE A 1 96 ? 4.357 6.200 7.475 1.00 93.25 96 PHE A O 1
ATOM 755 N N . VAL A 1 97 ? 3.186 4.636 8.596 1.00 92.75 97 VAL A N 1
ATOM 756 C CA . VAL A 1 97 ? 3.220 5.325 9.896 1.00 92.75 97 VAL A CA 1
ATOM 757 C C . VAL A 1 97 ? 4.652 5.515 10.397 1.00 92.75 97 VAL A C 1
ATOM 759 O O . VAL A 1 97 ? 5.034 6.624 10.761 1.00 92.75 97 VAL A O 1
ATOM 762 N N . GLN A 1 98 ? 5.473 4.462 10.354 1.00 91.62 98 GLN A N 1
ATOM 763 C CA . GLN A 1 98 ? 6.872 4.510 10.778 1.00 91.62 98 GLN A CA 1
ATOM 764 C C . GLN A 1 98 ? 7.660 5.576 10.003 1.00 91.62 98 GLN A C 1
ATOM 766 O O . GLN A 1 98 ? 8.375 6.380 10.601 1.00 91.62 98 GLN A O 1
ATOM 771 N N . ALA A 1 99 ? 7.502 5.615 8.676 1.00 93.06 99 ALA A N 1
ATOM 772 C CA . ALA A 1 99 ? 8.140 6.628 7.845 1.00 93.06 99 ALA A CA 1
ATOM 773 C C . ALA A 1 99 ? 7.641 8.045 8.181 1.00 93.06 99 ALA A C 1
ATOM 775 O O . ALA A 1 99 ? 8.447 8.973 8.226 1.00 93.06 99 ALA A O 1
ATOM 776 N N . GLY A 1 100 ? 6.345 8.214 8.468 1.00 92.69 100 GLY A N 1
ATOM 777 C CA . GLY A 1 100 ? 5.766 9.480 8.928 1.00 92.69 100 GLY A CA 1
ATOM 778 C C . GLY A 1 100 ? 6.384 9.978 10.239 1.00 92.69 100 GLY A C 1
ATOM 779 O O . GLY A 1 100 ? 6.813 11.132 10.315 1.00 92.69 100 GLY A O 1
ATOM 780 N N . SER A 1 101 ? 6.532 9.100 11.235 1.00 92.19 101 SER A N 1
ATOM 781 C CA . SER A 1 101 ? 7.218 9.417 12.496 1.00 92.19 101 SER A CA 1
ATOM 782 C C . SER A 1 101 ? 8.671 9.844 12.277 1.00 92.19 101 SER A C 1
ATOM 784 O O . SER A 1 101 ? 9.112 10.849 12.835 1.00 92.19 101 SER A O 1
ATOM 786 N N . GLU A 1 102 ? 9.414 9.133 11.422 1.00 92.44 102 GLU A N 1
ATOM 787 C CA . GLU A 1 102 ? 10.800 9.483 11.089 1.00 92.44 102 GLU A CA 1
ATOM 788 C C . GLU A 1 102 ? 10.902 10.846 10.381 1.00 92.44 102 GLU A C 1
ATOM 790 O O . GLU A 1 102 ? 11.746 11.669 10.741 1.00 92.44 102 GLU A O 1
ATOM 795 N N . VAL A 1 103 ? 10.018 11.131 9.415 1.00 92.75 103 VAL A N 1
ATOM 796 C CA . VAL A 1 103 ? 9.949 12.447 8.753 1.00 92.75 103 VAL A CA 1
ATOM 797 C C . VAL A 1 103 ? 9.611 13.547 9.761 1.00 92.75 103 VAL A C 1
ATOM 799 O O . VAL A 1 103 ? 10.240 14.603 9.757 1.00 92.75 103 VAL A O 1
ATOM 802 N N . SER A 1 104 ? 8.643 13.310 10.644 1.00 91.62 104 SER A N 1
ATOM 803 C CA . SER A 1 104 ? 8.223 14.270 11.666 1.00 91.62 104 SER A CA 1
ATOM 804 C C . SER A 1 104 ? 9.363 14.624 12.625 1.00 91.62 104 SER A C 1
ATOM 806 O O . SER A 1 104 ? 9.575 15.804 12.915 1.00 91.62 104 SER A O 1
ATOM 808 N N . ALA A 1 105 ? 10.135 13.622 13.056 1.00 90.81 105 ALA A N 1
ATOM 809 C CA . ALA A 1 105 ? 11.310 13.815 13.900 1.00 90.81 105 ALA A CA 1
ATOM 810 C C . ALA A 1 105 ? 12.402 14.633 13.191 1.00 90.81 105 ALA A C 1
ATOM 812 O O . ALA A 1 105 ? 12.946 15.568 13.777 1.00 90.81 105 ALA A O 1
ATOM 813 N N . LEU A 1 106 ? 12.677 14.344 11.912 1.00 90.50 106 LEU A N 1
ATOM 814 C CA . LEU A 1 106 ? 13.648 15.104 11.114 1.00 90.50 106 LEU A CA 1
ATOM 815 C C . LEU A 1 106 ? 13.245 16.573 10.922 1.00 90.50 106 LEU A C 1
ATOM 817 O O . LEU A 1 106 ? 14.109 17.442 10.835 1.00 90.50 106 LEU A O 1
ATOM 821 N N . LEU A 1 107 ? 11.943 16.857 10.876 1.00 89.88 107 LEU A N 1
ATOM 822 C CA . LEU A 1 107 ? 11.398 18.214 10.786 1.00 89.88 107 LEU A CA 1
ATOM 823 C C . LEU A 1 107 ? 11.310 18.931 12.145 1.00 89.88 107 LEU A C 1
ATOM 825 O O . LEU A 1 107 ? 10.822 20.059 12.200 1.00 89.88 107 LEU A O 1
ATOM 829 N N . GLY A 1 108 ? 11.746 18.296 13.238 1.00 88.44 108 GLY A N 1
ATOM 830 C CA . GLY A 1 108 ? 11.722 18.880 14.581 1.00 88.44 108 GLY A CA 1
ATOM 831 C C . GLY A 1 108 ? 10.315 19.077 15.152 1.00 88.44 108 GLY A C 1
ATOM 832 O O . GLY A 1 108 ? 10.120 19.911 16.036 1.00 88.44 108 GLY A O 1
ATOM 833 N N . ARG A 1 109 ? 9.314 18.345 14.649 1.00 86.44 109 ARG A N 1
ATOM 834 C CA . ARG A 1 109 ? 7.951 18.400 15.190 1.00 86.44 109 ARG A CA 1
ATOM 835 C C . ARG A 1 109 ? 7.909 17.665 16.528 1.00 86.44 109 ARG A C 1
ATOM 837 O O . ARG A 1 109 ? 8.449 16.566 16.646 1.00 86.44 109 ARG A O 1
ATOM 844 N N . MET A 1 110 ? 7.234 18.247 17.520 1.00 83.44 110 MET A N 1
ATOM 845 C CA . MET A 1 110 ? 7.012 17.565 18.797 1.00 83.44 110 MET A CA 1
ATOM 846 C C . MET A 1 110 ? 6.203 16.276 18.571 1.00 83.44 110 MET A C 1
ATOM 848 O O . MET A 1 110 ? 5.156 16.345 17.916 1.00 83.44 110 MET A O 1
ATOM 852 N N . PRO A 1 111 ? 6.658 15.122 19.093 1.00 78.44 111 PRO A N 1
ATOM 853 C CA . PRO A 1 111 ? 5.883 13.890 19.049 1.00 78.44 111 PRO A CA 1
ATOM 854 C C . PRO A 1 111 ? 4.561 14.035 19.807 1.00 78.44 111 PRO A C 1
ATOM 856 O O . PRO A 1 111 ? 4.465 14.779 20.783 1.00 78.44 111 PRO A O 1
ATOM 859 N N . SER A 1 112 ? 3.550 13.308 19.349 1.00 80.50 112 SER A N 1
ATOM 860 C CA . SER A 1 112 ? 2.242 13.204 19.991 1.00 80.50 112 SER A CA 1
ATOM 861 C C . SER A 1 112 ? 2.172 11.928 20.846 1.00 80.50 112 SER A C 1
ATOM 863 O O . SER A 1 112 ? 3.180 11.487 21.407 1.00 80.50 112 SER A O 1
ATOM 865 N N . ALA A 1 113 ? 0.982 11.332 20.966 1.00 75.31 113 ALA A N 1
ATOM 866 C CA . ALA A 1 113 ? 0.739 10.086 21.680 1.00 75.31 113 ALA A CA 1
ATOM 867 C C . ALA A 1 113 ? 1.753 9.002 21.283 1.00 75.31 113 ALA A C 1
ATOM 869 O O . ALA A 1 113 ? 1.945 8.718 20.102 1.00 75.31 113 ALA A O 1
ATOM 870 N N . VAL A 1 114 ? 2.402 8.412 22.293 1.00 77.88 114 VAL A N 1
ATOM 871 C CA . VAL A 1 114 ? 3.283 7.233 22.169 1.00 77.88 114 VAL A CA 1
ATOM 872 C C . VAL A 1 114 ? 4.457 7.426 21.181 1.00 77.88 114 VAL A C 1
ATOM 874 O O . VAL A 1 114 ? 5.078 6.470 20.737 1.00 77.88 114 VAL A O 1
ATOM 877 N N . GLY A 1 115 ? 4.827 8.674 20.861 1.00 82.00 115 GLY A N 1
ATOM 878 C CA . GLY A 1 115 ? 5.984 8.979 20.007 1.00 82.00 115 GLY A CA 1
ATOM 879 C C . GLY A 1 115 ? 5.688 9.088 18.506 1.00 82.00 115 GLY A C 1
ATOM 880 O O . GLY A 1 115 ? 6.624 9.258 17.723 1.00 82.00 115 GLY A O 1
ATOM 881 N N . TYR A 1 116 ? 4.416 9.037 18.099 1.00 89.94 116 TYR A N 1
ATOM 882 C CA . TYR A 1 116 ? 4.006 9.228 16.705 1.00 89.94 116 TYR A CA 1
ATOM 883 C C . TYR A 1 116 ? 3.950 10.703 16.294 1.00 89.94 116 TYR A C 1
ATOM 885 O O . TYR A 1 116 ? 3.919 11.616 17.126 1.00 89.94 116 TYR A O 1
ATOM 893 N N . GLN A 1 117 ? 3.917 10.948 14.986 1.00 91.94 117 GLN A N 1
ATOM 894 C CA . GLN A 1 117 ? 3.722 12.281 14.434 1.00 91.94 117 GLN A CA 1
ATOM 895 C C . GLN A 1 117 ? 2.348 12.860 14.832 1.00 91.94 117 GLN A C 1
ATOM 897 O O . GLN A 1 117 ? 1.348 12.140 14.834 1.00 91.94 117 GLN A O 1
ATOM 902 N N . PRO A 1 118 ? 2.243 14.171 15.122 1.00 89.81 118 PRO A N 1
ATOM 903 C CA . PRO A 1 118 ? 0.962 14.799 15.468 1.00 89.81 118 PRO A CA 1
ATOM 904 C C . PRO A 1 118 ? -0.046 14.791 14.310 1.00 89.81 118 PRO A C 1
ATOM 906 O O . PRO A 1 118 ? -1.240 14.959 14.532 1.00 89.81 118 PRO A O 1
ATOM 909 N N . THR A 1 119 ? 0.428 14.580 13.081 1.00 91.50 119 THR A N 1
ATOM 910 C CA . THR A 1 119 ? -0.369 14.509 11.853 1.00 91.50 119 THR A CA 1
ATOM 911 C C . THR A 1 119 ? -0.867 13.101 11.520 1.00 91.50 119 THR A C 1
ATOM 913 O O . THR A 1 119 ? -1.485 12.935 10.475 1.00 91.50 119 THR A O 1
ATOM 916 N N . LEU A 1 120 ? -0.650 12.100 12.388 1.00 93.00 120 LEU A N 1
ATOM 917 C CA . LEU A 1 120 ? -0.946 10.687 12.106 1.00 93.00 120 LEU A CA 1
ATOM 918 C C . LEU A 1 120 ? -2.385 10.467 11.621 1.00 93.00 120 LEU A C 1
ATOM 920 O O . LEU A 1 120 ? -2.590 9.838 10.588 1.00 93.00 120 LEU A O 1
ATOM 924 N N . GLY A 1 121 ? -3.372 11.015 12.335 1.00 93.31 121 GLY A N 1
ATOM 925 C CA . GLY A 1 121 ? -4.783 10.875 11.965 1.00 93.31 121 GLY A CA 1
ATOM 926 C C . GLY A 1 121 ? -5.099 11.472 10.594 1.00 93.31 121 GLY A C 1
ATOM 927 O O . GLY A 1 121 ? -5.783 10.851 9.788 1.00 93.31 121 GLY A O 1
ATOM 928 N N . THR A 1 122 ? -4.555 12.654 10.299 1.00 93.19 122 THR A N 1
ATOM 929 C CA . THR A 1 122 ? -4.751 13.318 9.005 1.00 93.19 122 THR A CA 1
ATOM 930 C C . THR A 1 122 ? -4.064 12.557 7.875 1.00 93.19 122 THR A C 1
ATOM 932 O O . THR A 1 122 ? -4.689 12.315 6.853 1.00 93.19 122 THR A O 1
ATOM 935 N N . GLU A 1 123 ? -2.814 12.134 8.061 1.00 94.06 123 GLU A N 1
ATOM 936 C CA . GLU A 1 123 ? -2.053 11.383 7.054 1.00 94.06 123 GLU A CA 1
ATOM 937 C C . GLU A 1 123 ? -2.676 10.009 6.770 1.00 94.06 123 GLU A C 1
ATOM 939 O O . GLU A 1 123 ? -2.712 9.576 5.619 1.00 94.06 123 GLU A O 1
ATOM 944 N N . MET A 1 124 ? -3.188 9.331 7.803 1.00 95.31 124 MET A N 1
ATOM 945 C CA . MET A 1 124 ? -3.910 8.070 7.635 1.00 95.31 124 MET A CA 1
ATOM 946 C C . MET A 1 124 ? -5.229 8.290 6.893 1.00 95.31 124 MET A C 1
ATOM 948 O O . MET A 1 124 ? -5.494 7.583 5.926 1.00 95.31 124 MET A O 1
ATOM 952 N N . GLY A 1 125 ? -6.012 9.301 7.280 1.00 95.06 125 GLY A N 1
ATOM 953 C CA . GLY A 1 125 ? -7.254 9.646 6.589 1.00 95.06 125 GLY A CA 1
ATOM 954 C C . GLY A 1 125 ? -7.025 10.018 5.122 1.00 95.06 125 GLY A C 1
ATOM 955 O O . GLY A 1 125 ? -7.744 9.546 4.248 1.00 95.06 125 GLY A O 1
ATOM 956 N N . GLU A 1 126 ? -5.973 10.784 4.818 1.00 94.88 126 GLU A N 1
ATOM 957 C CA . GLU A 1 126 ? -5.595 11.118 3.438 1.00 94.88 126 GLU A CA 1
ATOM 958 C C . GLU A 1 126 ? -5.309 9.883 2.577 1.00 94.88 126 GLU A C 1
ATOM 960 O O . GLU A 1 126 ? -5.528 9.929 1.368 1.00 94.88 126 GLU A O 1
ATOM 965 N N . LEU A 1 127 ? -4.810 8.794 3.164 1.00 95.56 127 LEU A N 1
ATOM 966 C CA . LEU A 1 127 ? -4.570 7.543 2.451 1.00 95.56 127 LEU A CA 1
ATOM 967 C C . LEU A 1 127 ? -5.834 6.679 2.389 1.00 95.56 127 LEU A C 1
ATOM 969 O O . LEU A 1 127 ? -6.207 6.231 1.309 1.00 95.56 127 LEU A O 1
ATOM 973 N N . GLN A 1 128 ? -6.488 6.438 3.523 1.00 96.38 128 GLN A N 1
ATOM 974 C CA . GLN A 1 128 ? -7.574 5.462 3.617 1.00 96.38 128 GLN A CA 1
ATOM 975 C C . GLN A 1 128 ? -8.856 5.948 2.932 1.00 96.38 128 GLN A C 1
ATOM 977 O O . GLN A 1 128 ? -9.459 5.196 2.176 1.00 96.38 128 GLN A O 1
ATOM 982 N N . GLU A 1 129 ? -9.232 7.222 3.079 1.00 94.75 129 GLU A N 1
ATOM 983 C CA . GLU A 1 129 ? -10.497 7.749 2.527 1.00 94.75 129 GLU A CA 1
ATOM 984 C C . GLU A 1 129 ? -10.531 7.773 0.989 1.00 94.75 129 GLU A C 1
ATOM 986 O O . GLU A 1 129 ? -11.587 7.842 0.359 1.00 94.75 129 GLU A O 1
ATOM 991 N N . ARG A 1 130 ? -9.362 7.707 0.350 1.00 95.94 130 ARG A N 1
ATOM 992 C CA . ARG A 1 130 ? -9.225 7.625 -1.112 1.00 95.94 130 ARG A CA 1
ATOM 993 C C . ARG A 1 130 ? -9.458 6.207 -1.651 1.00 95.94 130 ARG A C 1
ATOM 995 O O . ARG A 1 130 ? -9.753 6.041 -2.843 1.00 95.94 130 ARG A O 1
ATOM 1002 N N . ILE A 1 131 ? -9.360 5.190 -0.791 1.00 96.69 131 ILE A N 1
ATOM 1003 C CA . ILE A 1 131 ? -9.668 3.791 -1.101 1.00 96.69 131 ILE A CA 1
ATOM 1004 C C . ILE A 1 131 ? -11.186 3.635 -1.057 1.00 96.69 131 ILE A C 1
ATOM 1006 O O . ILE A 1 131 ? -11.789 3.370 -0.024 1.00 96.69 131 ILE A O 1
ATOM 1010 N N . THR A 1 132 ? -11.824 3.857 -2.201 1.00 95.56 132 THR A N 1
ATOM 1011 C CA . THR A 1 132 ? -13.282 3.838 -2.284 1.00 95.56 132 THR A CA 1
ATOM 1012 C C . THR A 1 132 ? -13.776 3.412 -3.659 1.00 95.56 132 THR A C 1
ATOM 1014 O O . THR A 1 132 ? -13.037 3.424 -4.656 1.00 95.56 132 THR A O 1
ATOM 1017 N N . SER A 1 133 ? -15.057 3.056 -3.702 1.00 95.56 133 SER A N 1
ATOM 1018 C CA . SER A 1 133 ? -15.786 2.742 -4.925 1.00 95.56 133 SER A CA 1
ATOM 1019 C C . SER A 1 133 ? -16.393 3.996 -5.543 1.00 95.56 133 SER A C 1
ATOM 1021 O O . SER A 1 133 ? -16.957 4.845 -4.855 1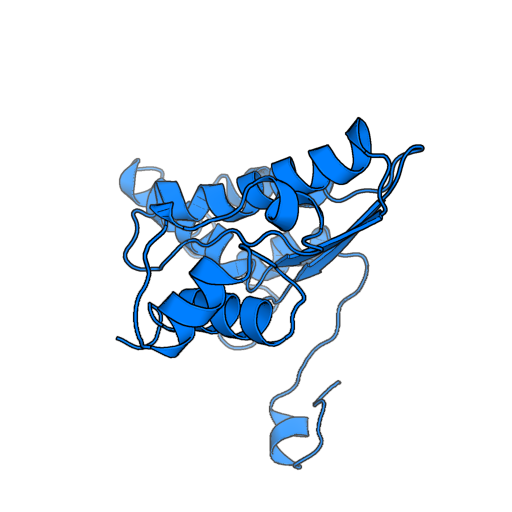.00 95.56 133 SER A O 1
ATOM 1023 N N . THR A 1 134 ? -16.317 4.105 -6.866 1.00 94.94 134 THR A N 1
ATOM 1024 C CA . THR A 1 134 ? -16.974 5.160 -7.641 1.00 94.94 134 THR A CA 1
ATOM 1025 C C . THR A 1 134 ? -17.976 4.547 -8.615 1.00 94.94 134 THR A C 1
ATOM 1027 O O . THR A 1 134 ? -18.162 3.336 -8.685 1.00 94.94 134 THR A O 1
ATOM 1030 N N . LYS A 1 135 ? -18.637 5.388 -9.418 1.00 93.75 135 LYS A N 1
ATOM 1031 C CA . LYS A 1 135 ? -19.529 4.912 -10.487 1.00 93.75 135 LYS A CA 1
ATOM 1032 C C . LYS A 1 135 ? -18.788 4.260 -11.661 1.00 93.75 135 LYS A C 1
ATOM 1034 O O . LYS A 1 135 ? -19.448 3.691 -12.523 1.00 93.75 135 LYS A O 1
ATOM 1039 N N . LYS A 1 136 ? -17.462 4.417 -11.746 1.00 93.94 136 LYS A N 1
ATOM 1040 C CA . LYS A 1 136 ? -16.647 3.915 -12.862 1.00 93.94 136 LYS A CA 1
ATOM 1041 C C . LYS A 1 136 ? -15.907 2.620 -12.537 1.00 93.94 136 LYS A C 1
ATOM 1043 O O . LYS A 1 136 ? -15.592 1.887 -13.460 1.00 93.94 136 LYS A O 1
ATOM 1048 N N . GLY A 1 137 ? -15.630 2.370 -11.263 1.00 96.12 137 GLY A N 1
ATOM 1049 C CA . GLY A 1 137 ? -14.880 1.216 -10.782 1.00 96.12 137 GLY A CA 1
ATOM 1050 C C . GLY A 1 137 ? -14.632 1.336 -9.282 1.00 96.12 137 GLY A C 1
ATOM 1051 O O . GLY A 1 137 ? -15.032 2.321 -8.651 1.00 96.12 137 GLY A O 1
ATOM 1052 N N . SER A 1 138 ? -13.944 0.361 -8.710 1.00 97.44 138 SER A N 1
ATOM 1053 C CA . SER A 1 138 ? -13.670 0.288 -7.276 1.00 97.44 138 SER A CA 1
ATOM 1054 C C . SER A 1 138 ? -12.191 0.111 -6.955 1.00 97.44 138 SER A C 1
ATOM 1056 O O . SER A 1 138 ? -11.418 -0.392 -7.765 1.00 9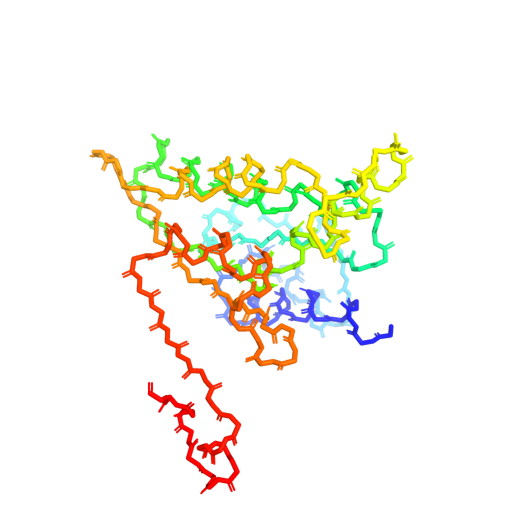7.44 138 SER A O 1
ATOM 1058 N N . ILE A 1 139 ? -11.788 0.545 -5.760 1.00 97.94 139 ILE A N 1
ATOM 1059 C CA . ILE A 1 139 ? -10.531 0.114 -5.146 1.00 97.94 139 ILE A CA 1
ATOM 1060 C C . ILE A 1 139 ? -10.907 -0.663 -3.891 1.00 97.94 139 ILE A C 1
ATOM 1062 O O . ILE A 1 139 ? -11.478 -0.100 -2.959 1.00 97.94 139 ILE A O 1
ATOM 1066 N N . THR A 1 140 ? -10.581 -1.949 -3.869 1.00 97.19 140 THR A N 1
ATOM 1067 C CA . THR A 1 140 ? -10.675 -2.795 -2.677 1.00 97.19 140 THR A CA 1
ATOM 1068 C C . THR A 1 140 ? -9.276 -2.969 -2.118 1.00 97.19 140 THR A C 1
ATOM 1070 O O . THR A 1 140 ? -8.371 -3.335 -2.865 1.00 97.19 140 THR A O 1
ATOM 1073 N N . SER A 1 141 ? -9.073 -2.709 -0.825 1.00 96.25 141 SER A N 1
ATOM 1074 C CA . SER A 1 141 ? -7.754 -2.868 -0.206 1.00 96.25 141 SER A CA 1
ATOM 1075 C C . SER A 1 141 ? -7.684 -4.063 0.735 1.00 96.25 141 SER A C 1
ATOM 1077 O O . SER A 1 141 ? -8.621 -4.331 1.482 1.00 96.25 141 SER A O 1
ATOM 1079 N N . VAL A 1 142 ? -6.549 -4.756 0.708 1.00 95.38 142 VAL A N 1
ATOM 1080 C CA . VAL A 1 142 ? -6.158 -5.750 1.709 1.00 95.38 142 VAL A CA 1
ATOM 1081 C C . VAL A 1 142 ? -4.832 -5.289 2.293 1.00 95.38 142 VAL A C 1
ATOM 1083 O O . VAL A 1 142 ? -3.842 -5.139 1.574 1.00 95.38 142 VAL A O 1
ATOM 1086 N N . GLN A 1 143 ? -4.823 -5.014 3.593 1.00 94.38 143 GLN A N 1
ATOM 1087 C CA . GLN A 1 143 ? -3.696 -4.369 4.256 1.00 94.38 143 GLN A CA 1
ATOM 1088 C C . GLN A 1 143 ? -3.231 -5.223 5.426 1.00 94.38 143 GLN A C 1
ATOM 1090 O O . GLN A 1 143 ? -4.022 -5.574 6.300 1.00 94.38 143 GLN A O 1
ATOM 1095 N N . ALA A 1 144 ? -1.939 -5.531 5.463 1.00 92.44 144 ALA A N 1
ATOM 1096 C CA . ALA A 1 144 ? -1.335 -6.084 6.660 1.00 92.44 144 ALA A CA 1
ATOM 1097 C C . ALA A 1 144 ? -1.155 -4.954 7.681 1.00 92.44 144 ALA A C 1
ATOM 1099 O O . ALA A 1 144 ? -0.648 -3.876 7.351 1.00 92.44 144 ALA A O 1
ATOM 1100 N N . ILE A 1 145 ? -1.553 -5.205 8.928 1.00 90.38 145 ILE A N 1
ATOM 1101 C CA . ILE A 1 145 ? -1.316 -4.311 10.063 1.00 90.38 145 ILE A CA 1
ATOM 1102 C C . ILE A 1 145 ? -0.410 -5.044 11.039 1.00 90.38 145 ILE A C 1
ATOM 1104 O O . ILE A 1 145 ? -0.758 -6.099 11.562 1.00 90.38 145 ILE A O 1
ATOM 1108 N N . TYR A 1 146 ? 0.762 -4.469 11.289 1.00 87.19 146 TYR A N 1
ATOM 1109 C CA . TYR A 1 146 ? 1.614 -4.912 12.381 1.00 87.19 146 TYR A CA 1
ATOM 1110 C C . TYR A 1 146 ? 1.122 -4.265 13.678 1.00 87.19 146 TYR A C 1
ATOM 1112 O O . TYR A 1 146 ? 1.099 -3.038 13.768 1.00 87.19 146 TYR A O 1
ATOM 1120 N N . VAL A 1 147 ? 0.732 -5.082 14.659 1.00 84.81 147 VAL A N 1
ATOM 1121 C CA . VAL A 1 147 ? 0.281 -4.629 15.983 1.00 84.81 147 VAL A CA 1
ATOM 1122 C C . VAL A 1 147 ? 1.459 -4.737 16.960 1.00 84.81 147 VAL A C 1
ATOM 1124 O O . VAL A 1 147 ? 1.875 -5.852 17.290 1.00 84.81 147 VAL A O 1
ATOM 1127 N N . PRO A 1 148 ? 2.056 -3.615 17.404 1.00 80.62 148 PRO A N 1
ATOM 1128 C CA . PRO A 1 148 ? 3.188 -3.657 18.321 1.00 80.62 148 PRO A CA 1
ATOM 1129 C C . PRO A 1 148 ? 2.798 -4.315 19.647 1.00 80.62 148 PRO A C 1
ATOM 1131 O O . PRO A 1 148 ? 1.815 -3.925 20.265 1.00 80.62 148 PRO A O 1
ATOM 1134 N N . ALA A 1 149 ? 3.583 -5.305 20.084 1.00 82.62 149 ALA A N 1
ATOM 1135 C CA . ALA A 1 149 ? 3.380 -6.012 21.354 1.00 82.62 149 ALA A CA 1
ATOM 1136 C C . ALA A 1 149 ? 1.963 -6.594 21.555 1.00 82.62 149 ALA A C 1
ATOM 1138 O O . ALA A 1 149 ? 1.536 -6.767 22.694 1.00 82.62 149 ALA A O 1
ATOM 1139 N N . ASP A 1 150 ? 1.254 -6.899 20.463 1.00 79.81 150 ASP A N 1
ATOM 1140 C CA . ASP A 1 150 ? -0.130 -7.382 20.487 1.00 79.81 150 ASP A CA 1
ATOM 1141 C C . ASP A 1 150 ? -1.121 -6.375 21.154 1.00 79.81 150 ASP A C 1
ATOM 1143 O O . ASP A 1 150 ? -2.214 -6.750 21.576 1.00 79.81 150 ASP A O 1
ATOM 1147 N N . ASP A 1 151 ? -0.766 -5.078 21.217 1.00 83.81 151 ASP A N 1
ATOM 1148 C CA . ASP A 1 151 ? -1.583 -3.989 21.778 1.00 83.81 151 ASP A CA 1
ATOM 1149 C C . ASP A 1 151 ? -2.379 -3.228 20.698 1.00 83.81 151 ASP A C 1
ATOM 1151 O O . ASP A 1 151 ? -1.860 -2.376 19.972 1.00 83.81 151 ASP A O 1
ATOM 1155 N N . LEU A 1 152 ? -3.684 -3.508 20.619 1.00 83.50 152 LEU A N 1
ATOM 1156 C CA . LEU A 1 152 ? -4.617 -2.842 19.697 1.00 83.50 152 LEU A CA 1
ATOM 1157 C C . LEU A 1 152 ? -4.896 -1.372 20.058 1.00 83.50 152 LEU A C 1
ATOM 1159 O O . LEU A 1 152 ? -5.516 -0.663 19.266 1.00 83.50 152 LEU A O 1
ATOM 1163 N N . THR A 1 153 ? -4.467 -0.914 21.237 1.00 87.00 153 THR A N 1
ATOM 1164 C CA . THR A 1 153 ? -4.648 0.472 21.689 1.00 87.00 153 THR A CA 1
ATOM 1165 C C . THR A 1 153 ? -3.502 1.393 21.275 1.00 87.00 153 THR A C 1
ATOM 1167 O O . THR A 1 153 ? -3.617 2.612 21.438 1.00 87.00 153 THR A O 1
ATOM 1170 N N . ASP A 1 154 ? -2.429 0.848 20.684 1.00 90.12 154 ASP A N 1
ATOM 1171 C CA . ASP A 1 154 ? -1.370 1.661 20.094 1.00 90.12 154 ASP A CA 1
ATOM 1172 C C . ASP A 1 154 ? -1.966 2.609 19.024 1.00 90.12 154 ASP A C 1
ATOM 1174 O O . ASP A 1 154 ? -2.806 2.192 18.216 1.00 90.12 154 ASP A O 1
ATOM 1178 N N . PRO A 1 155 ? -1.562 3.893 18.986 1.00 88.31 155 PRO A N 1
ATOM 1179 C CA . PRO A 1 155 ? -2.124 4.862 18.050 1.00 88.31 155 PRO A CA 1
ATOM 1180 C C . PRO A 1 155 ? -2.055 4.454 16.573 1.00 88.31 155 PRO A C 1
ATOM 1182 O O . PRO A 1 155 ? -2.948 4.830 15.812 1.00 88.31 155 PRO A O 1
ATOM 1185 N N . ALA A 1 156 ? -1.035 3.702 16.143 1.00 89.56 156 ALA A N 1
ATOM 1186 C CA . ALA A 1 156 ? -0.889 3.287 14.748 1.00 89.56 156 ALA A CA 1
ATOM 1187 C C . ALA A 1 156 ? -1.993 2.306 14.296 1.00 89.56 156 ALA A C 1
ATOM 1189 O O . ALA A 1 156 ? -2.722 2.640 13.351 1.00 89.56 156 ALA A O 1
ATOM 1190 N N . PRO A 1 157 ? -2.179 1.131 14.938 1.00 89.88 157 PRO A N 1
ATOM 1191 C CA . PRO A 1 157 ? -3.296 0.251 14.629 1.00 89.88 157 PRO A CA 1
ATOM 1192 C C . PRO A 1 157 ? -4.641 0.910 14.945 1.00 89.88 157 PRO A C 1
ATOM 1194 O O . PRO A 1 157 ? -5.531 0.846 14.102 1.00 89.88 157 PRO A O 1
ATOM 1197 N N . ALA A 1 158 ? -4.785 1.614 16.074 1.00 90.94 158 ALA A N 1
ATOM 1198 C CA . ALA A 1 158 ? -6.055 2.238 16.457 1.00 90.94 158 ALA A CA 1
ATOM 1199 C C . ALA A 1 158 ? -6.558 3.255 15.416 1.00 90.94 158 ALA A C 1
ATOM 1201 O O . ALA A 1 158 ? -7.734 3.243 15.057 1.00 90.94 158 ALA A O 1
ATOM 1202 N N . THR A 1 159 ? -5.665 4.099 14.882 1.00 91.69 159 THR A N 1
ATOM 1203 C CA . THR A 1 159 ? -6.018 5.059 13.820 1.00 91.69 159 THR A CA 1
ATOM 1204 C C . THR A 1 159 ? -6.354 4.338 12.519 1.00 91.69 159 THR A C 1
ATOM 1206 O O . THR A 1 159 ? -7.290 4.724 11.831 1.00 91.69 159 THR A O 1
ATOM 1209 N N . THR A 1 160 ? -5.622 3.275 12.179 1.00 91.56 160 THR A N 1
ATOM 1210 C CA . THR A 1 160 ? -5.863 2.524 10.938 1.00 91.56 160 THR A CA 1
ATOM 1211 C C . THR A 1 160 ? -7.203 1.789 10.980 1.00 91.56 160 THR A C 1
ATOM 1213 O O . THR A 1 160 ? -7.975 1.873 10.029 1.00 91.56 160 THR A O 1
ATOM 1216 N N . PHE A 1 161 ? -7.511 1.106 12.087 1.00 90.81 161 PHE A N 1
ATOM 1217 C CA . PHE A 1 161 ? -8.747 0.334 12.241 1.00 90.81 161 PHE A CA 1
ATOM 1218 C C . PHE A 1 161 ? -10.005 1.190 12.157 1.00 90.81 161 PHE A C 1
ATOM 1220 O O . PHE A 1 161 ? -11.032 0.692 11.710 1.00 90.81 161 PHE A O 1
ATOM 1227 N N . ALA A 1 162 ? -9.925 2.470 12.524 1.00 91.50 162 ALA A N 1
ATOM 1228 C CA . ALA A 1 162 ? -11.045 3.395 12.390 1.00 91.50 162 ALA A CA 1
ATOM 1229 C C . ALA A 1 162 ? -11.522 3.577 10.934 1.00 91.50 162 ALA A C 1
ATOM 1231 O O . ALA A 1 162 ? -12.647 4.025 10.732 1.00 91.50 162 ALA A O 1
ATOM 1232 N N . HIS A 1 163 ? -10.696 3.222 9.943 1.00 92.69 163 HIS A N 1
ATOM 1233 C CA . HIS A 1 163 ? -11.021 3.324 8.518 1.00 92.69 163 HIS A CA 1
ATOM 1234 C C . HIS A 1 163 ? -11.296 1.972 7.835 1.00 92.69 163 HIS A C 1
ATOM 1236 O O . HIS A 1 163 ? -11.592 1.955 6.644 1.00 92.69 163 HIS A O 1
ATOM 1242 N N . LEU A 1 164 ? -11.155 0.837 8.531 1.00 91.06 164 LEU A N 1
ATOM 1243 C CA . LEU A 1 164 ? -11.318 -0.484 7.917 1.00 91.06 164 LEU A CA 1
ATOM 1244 C C . LEU A 1 164 ? -12.718 -1.051 8.152 1.00 91.06 164 LEU A C 1
ATOM 1246 O O . LEU A 1 164 ? -13.190 -1.114 9.284 1.00 91.06 164 LEU A O 1
ATOM 1250 N N . ASP A 1 165 ? -13.338 -1.555 7.084 1.00 88.31 165 ASP A N 1
ATOM 1251 C CA . ASP A 1 165 ? -14.671 -2.171 7.141 1.00 88.31 165 ASP A CA 1
ATOM 1252 C C . ASP A 1 165 ? -14.667 -3.576 7.765 1.00 88.31 165 ASP A C 1
ATOM 1254 O O . ASP A 1 165 ? -15.680 -4.040 8.290 1.00 88.31 165 ASP A O 1
ATOM 1258 N N . ALA A 1 166 ? -13.537 -4.283 7.682 1.00 88.12 166 ALA A N 1
ATOM 1259 C CA . ALA A 1 166 ? -13.376 -5.633 8.206 1.00 88.12 166 ALA A CA 1
ATOM 1260 C C . ALA A 1 166 ? -11.927 -5.892 8.622 1.00 88.12 166 ALA A C 1
ATOM 1262 O O . ALA A 1 166 ? -10.982 -5.356 8.039 1.00 88.12 166 ALA A O 1
ATOM 1263 N N . THR A 1 167 ? -11.754 -6.763 9.612 1.00 86.31 167 THR A N 1
ATOM 1264 C CA . THR A 1 167 ? -10.448 -7.210 10.091 1.00 86.31 167 THR A CA 1
ATOM 1265 C C . THR A 1 167 ? -10.433 -8.729 10.214 1.00 86.31 167 THR A C 1
ATOM 1267 O O . THR A 1 167 ? -11.449 -9.370 10.478 1.00 86.31 167 THR A O 1
ATOM 1270 N N . THR A 1 168 ? -9.268 -9.327 9.988 1.00 86.12 168 THR A N 1
ATOM 1271 C CA . THR A 1 168 ? -9.013 -10.746 10.248 1.00 86.12 168 THR A CA 1
ATOM 1272 C C . THR A 1 168 ? -7.740 -10.819 11.066 1.00 86.12 168 THR A C 1
ATOM 1274 O O . THR A 1 168 ? -6.701 -10.317 10.634 1.00 86.12 168 THR A O 1
ATOM 1277 N N . VAL A 1 169 ? -7.827 -11.391 12.263 1.00 85.31 169 VAL A N 1
ATOM 1278 C CA . VAL A 1 169 ? -6.695 -11.475 13.184 1.00 85.31 169 VAL A CA 1
ATOM 1279 C C . VAL A 1 169 ? -6.004 -12.816 12.980 1.00 85.31 169 VAL A C 1
ATOM 1281 O O . VAL A 1 169 ? -6.640 -13.867 12.996 1.00 85.31 169 VAL A O 1
ATOM 1284 N N . LEU A 1 170 ? -4.688 -12.774 12.762 1.00 85.25 170 LEU A N 1
ATOM 1285 C CA . LEU A 1 170 ? -3.853 -13.971 12.719 1.00 85.25 170 LEU A CA 1
ATOM 1286 C C . LEU A 1 170 ? -3.210 -14.166 14.092 1.00 85.25 170 LEU A C 1
ATOM 1288 O O . LEU A 1 170 ? -2.368 -13.359 14.492 1.00 85.25 170 LEU A O 1
ATOM 1292 N N . SER A 1 171 ? -3.610 -15.206 14.829 1.00 82.50 171 SER A N 1
ATOM 1293 C CA . SER A 1 171 ? -3.194 -15.380 16.225 1.00 82.50 171 SER A CA 1
ATOM 1294 C C . SER A 1 171 ? -1.999 -16.323 16.381 1.00 82.50 171 SER A C 1
ATOM 1296 O O . SER A 1 171 ? -1.890 -17.381 15.751 1.00 82.50 171 SER A O 1
ATOM 1298 N N . ARG A 1 172 ? -1.084 -15.951 17.288 1.00 84.88 172 ARG A N 1
ATOM 1299 C CA . ARG A 1 172 ? 0.082 -16.781 17.630 1.00 84.88 172 ARG A CA 1
ATOM 1300 C C . ARG A 1 172 ? -0.347 -18.112 18.255 1.00 84.88 172 ARG A C 1
ATOM 1302 O O . ARG A 1 172 ? 0.221 -19.142 17.920 1.00 84.88 172 ARG A O 1
ATOM 1309 N N . GLN A 1 173 ? -1.390 -18.094 19.085 1.00 86.50 173 GLN A N 1
ATOM 1310 C CA . GLN A 1 173 ? -1.915 -19.272 19.783 1.00 86.50 173 GLN A CA 1
ATOM 1311 C C . GLN A 1 173 ? -2.418 -20.347 18.806 1.00 86.50 173 GLN A C 1
ATOM 1313 O O . GLN A 1 173 ? -2.096 -21.519 18.973 1.00 86.50 173 GLN A O 1
ATOM 1318 N N . ILE A 1 174 ? -3.148 -19.965 17.750 1.00 84.31 174 ILE A N 1
ATOM 1319 C CA . ILE A 1 174 ? -3.633 -20.911 16.730 1.00 84.31 174 ILE A CA 1
ATOM 1320 C C . ILE A 1 174 ? -2.468 -21.442 15.884 1.00 84.31 174 ILE A C 1
ATOM 1322 O O . ILE A 1 174 ? -2.407 -22.639 15.591 1.00 84.31 174 ILE A O 1
ATOM 1326 N N . SER A 1 175 ? -1.497 -20.584 15.553 1.00 88.44 175 SER A N 1
ATOM 1327 C CA . SER A 1 175 ? -0.283 -21.017 14.852 1.00 88.44 175 SER A CA 1
ATOM 1328 C C . SER A 1 175 ? 0.556 -21.997 15.682 1.00 88.44 175 SER A C 1
ATOM 1330 O O . SER A 1 175 ? 1.151 -22.906 15.109 1.00 88.44 175 SER A O 1
ATOM 1332 N N . GLU A 1 176 ? 0.629 -21.837 17.006 1.00 89.75 176 GLU A N 1
ATOM 1333 C CA . GLU A 1 176 ? 1.340 -22.756 17.913 1.00 89.75 176 GLU A CA 1
ATOM 1334 C C . GLU A 1 176 ? 0.680 -24.143 17.977 1.00 89.75 176 GLU A C 1
ATOM 1336 O O . GLU A 1 176 ? 1.356 -25.139 18.234 1.00 89.75 176 GLU A O 1
ATOM 1341 N N . LEU A 1 177 ? -0.618 -24.230 17.664 1.00 88.31 177 LEU A N 1
ATOM 1342 C CA . LEU A 1 177 ? -1.350 -25.490 17.501 1.00 88.31 177 LEU A CA 1
ATOM 1343 C C . LEU A 1 177 ? -1.147 -26.139 16.118 1.00 88.31 177 LEU A C 1
ATOM 1345 O O . LEU A 1 177 ? -1.669 -27.226 15.872 1.00 88.31 177 LEU A O 1
ATOM 1349 N N . GLY A 1 178 ? -0.397 -25.498 15.213 1.00 90.31 178 GLY A N 1
ATOM 1350 C CA . GLY A 1 178 ? -0.123 -25.997 13.863 1.00 90.31 178 GLY A CA 1
ATOM 1351 C C . GLY A 1 178 ? -1.283 -25.834 12.874 1.00 90.31 178 GLY A C 1
ATOM 1352 O O . GLY A 1 178 ? -1.319 -26.530 11.858 1.00 90.31 178 GLY A O 1
ATOM 1353 N N . ILE A 1 179 ? -2.241 -24.948 13.161 1.00 83.38 179 ILE A N 1
ATOM 1354 C CA . ILE A 1 179 ? -3.405 -24.689 12.305 1.00 83.38 179 ILE A CA 1
ATOM 1355 C C . ILE A 1 179 ? -3.100 -23.513 11.367 1.00 83.38 179 ILE A C 1
ATOM 1357 O O . ILE A 1 179 ? -2.751 -22.423 11.821 1.00 83.38 179 ILE A O 1
ATOM 1361 N N . TYR A 1 180 ? -3.262 -23.729 10.054 1.00 88.00 180 TYR A N 1
ATOM 1362 C CA . TYR A 1 180 ? -2.989 -22.733 9.013 1.00 88.00 180 TYR A CA 1
ATOM 1363 C C . TYR A 1 180 ? -4.130 -22.665 7.978 1.00 88.00 180 TYR A C 1
ATOM 1365 O O . TYR A 1 180 ? -4.529 -23.715 7.468 1.00 88.00 180 TYR A O 1
ATOM 1373 N N . PRO A 1 181 ? -4.626 -21.464 7.613 1.00 81.75 181 PRO A N 1
ATOM 1374 C CA . PRO A 1 181 ? -4.243 -20.152 8.146 1.00 81.75 181 PRO A CA 1
ATOM 1375 C C . PRO A 1 181 ? -4.702 -19.968 9.604 1.00 81.75 181 PRO A C 1
ATOM 1377 O O . PRO A 1 181 ? -5.772 -20.438 9.981 1.00 81.75 181 PRO A O 1
ATOM 1380 N N . ALA A 1 182 ? -3.882 -19.298 10.419 1.00 86.88 182 ALA A N 1
ATOM 1381 C CA . ALA A 1 182 ? -4.095 -19.143 11.862 1.00 86.88 182 ALA A CA 1
ATOM 1382 C C . ALA A 1 182 ? -5.129 -18.048 12.194 1.00 86.88 182 ALA A C 1
ATOM 1384 O O . ALA A 1 182 ? -4.810 -17.081 12.879 1.00 86.88 182 ALA A O 1
ATOM 1385 N N . VAL A 1 183 ? -6.333 -18.175 11.635 1.00 85.56 183 VAL A N 1
ATOM 1386 C CA . VAL A 1 183 ? -7.429 -17.205 11.760 1.00 85.56 183 VAL A CA 1
ATOM 1387 C C . VAL A 1 183 ? -8.165 -17.408 13.080 1.00 85.56 183 VAL A C 1
ATOM 1389 O O . VAL A 1 183 ? -8.609 -18.524 13.349 1.00 85.56 183 VAL A O 1
ATOM 1392 N N . ASP A 1 184 ? -8.282 -16.331 13.856 1.00 78.19 184 ASP A N 1
ATOM 1393 C CA . ASP A 1 184 ? -9.117 -16.230 15.064 1.00 78.19 184 ASP A CA 1
ATOM 1394 C C . ASP A 1 184 ? -10.525 -15.705 14.736 1.00 78.19 184 ASP A C 1
ATOM 1396 O O . ASP A 1 184 ? -10.622 -14.757 13.916 1.00 78.19 184 ASP A O 1
#

Secondary structure (DSSP, 8-state):
--TTTHHHHHHHHHHHTTSS---HHHHHHHHTT---GGG--HHHHTT---------TTS-HHHHHHHHHHHHHHHHHHHHTS---EEEEETTHHHHHHHHHHHHHHTTPPP-GGG--TTHHHHHHHHHTTS---SS--EEEEE----GGG-TTSHHHHHHHTT-S----B-HHHHHTT-SS-B-

Radius of gyration: 18.82 Å; chains: 1; bounding box: 41×45×48 Å

Foldseek 3Di:
DPQVCVQVVVVLVCCVVVLADQDDQQNVCVVVVHHDNVSGDPVSRVVHNDDDFDDGPPDQLVSQLCRLVVLLVVVCCCCPVVLEAAEAEAEACVSNFVSQLNVCVVVVHDADPPSTHPCLLVSLCVRLVSQAADPSYGYDYDHDDDDPPVDCPRPNNVSNVVRDPDDWDQDPVQVVVVDPPRTD